Protein AF-A0A259S0R3-F1 (afdb_monomer_lite)

Secondary structure (DSSP, 8-state):
-----------HHHHHHHHHHHHHHHHHHHHHHHHHHHHHHHTTSTTHHHHHHHHHHHHHHHHHHHHHHHHT-TT--HHHHHHHHHHHHHHHHHHHHHHHS----TTHHHHHHHHHHHHHHHHHHHHHHHHHHHHHHTTS--HHHHHHHHHHHHHHHHHHHHHHHHHHSTTTS---HHHHHHHHHHHHHHHHHHHHHHHHHHHH---PPP---------------PPP----PPPPB-TTSSSBPPB-TTS-B-HHHHHHSS--

Structure (mmCIF, N/CA/C/O backbone):
data_AF-A0A259S0R3-F1
#
_entry.id   AF-A0A259S0R3-F1
#
loop_
_atom_site.group_PDB
_atom_site.id
_atom_site.type_symbol
_atom_site.label_atom_id
_atom_site.label_alt_id
_atom_site.label_comp_id
_atom_site.label_asym_id
_atom_site.label_entity_id
_atom_site.label_seq_id
_atom_site.pdbx_PDB_ins_code
_atom_site.Cartn_x
_atom_site.Cartn_y
_atom_site.Cartn_z
_atom_site.occupancy
_atom_site.B_iso_or_equiv
_atom_site.auth_seq_id
_atom_site.auth_comp_id
_atom_site.auth_asym_id
_atom_site.auth_atom_id
_atom_site.pdbx_PDB_model_num
ATOM 1 N N . MET A 1 1 ? 13.210 -32.160 49.508 1.00 44.97 1 MET A N 1
ATOM 2 C CA . MET A 1 1 ? 13.427 -32.827 48.205 1.00 44.97 1 MET A CA 1
ATOM 3 C C . MET A 1 1 ? 13.354 -31.750 47.134 1.00 44.97 1 MET A C 1
ATOM 5 O O . MET A 1 1 ? 12.412 -30.971 47.158 1.00 44.97 1 MET A O 1
ATOM 9 N N . ALA A 1 2 ? 14.401 -31.603 46.323 1.00 44.22 2 ALA A N 1
ATOM 10 C CA . ALA A 1 2 ? 14.553 -30.501 45.374 1.00 44.22 2 ALA A CA 1
ATOM 11 C C . ALA A 1 2 ? 13.670 -30.707 44.131 1.00 44.22 2 ALA A C 1
ATOM 13 O O . ALA A 1 2 ? 13.725 -31.767 43.513 1.00 44.22 2 ALA A O 1
ATOM 14 N N . ASN A 1 3 ? 12.886 -29.692 43.761 1.00 47.50 3 ASN A N 1
ATOM 15 C CA . ASN A 1 3 ? 12.155 -29.654 42.496 1.00 47.50 3 ASN A CA 1
ATOM 16 C C . ASN A 1 3 ? 13.125 -29.282 41.370 1.00 47.50 3 ASN A C 1
ATOM 18 O O . ASN A 1 3 ? 13.525 -28.126 41.244 1.00 47.50 3 ASN A O 1
ATOM 22 N N . THR A 1 4 ? 13.511 -30.260 40.558 1.00 55.50 4 THR A N 1
ATOM 23 C CA . THR A 1 4 ? 14.245 -30.048 39.310 1.00 55.50 4 THR A CA 1
ATOM 24 C C . THR A 1 4 ? 13.257 -29.719 38.190 1.00 55.50 4 THR A C 1
ATOM 26 O O . THR A 1 4 ? 12.488 -30.561 37.733 1.00 55.50 4 THR A O 1
ATOM 29 N N . THR A 1 5 ? 13.257 -28.470 37.732 1.00 55.59 5 THR A N 1
ATOM 30 C CA . THR A 1 5 ? 12.576 -28.059 36.502 1.00 55.59 5 THR A CA 1
ATOM 31 C C . THR A 1 5 ? 13.352 -28.581 35.292 1.00 55.59 5 THR A C 1
ATOM 33 O O . THR A 1 5 ? 14.491 -28.195 35.037 1.00 55.59 5 THR A O 1
ATOM 36 N N . THR A 1 6 ? 12.732 -29.483 34.534 1.00 53.00 6 THR A N 1
ATOM 37 C CA . THR A 1 6 ? 13.247 -29.969 33.246 1.00 53.00 6 THR A CA 1
ATOM 38 C C . THR A 1 6 ? 13.234 -28.822 32.223 1.00 53.00 6 THR A C 1
ATOM 40 O O . THR A 1 6 ? 12.194 -28.174 32.079 1.00 53.00 6 THR A O 1
ATOM 43 N N . PRO A 1 7 ? 14.327 -28.547 31.485 1.00 54.41 7 PRO A N 1
ATOM 44 C CA . PRO A 1 7 ? 14.310 -27.536 30.434 1.00 54.41 7 PRO A CA 1
ATOM 45 C C . PRO A 1 7 ? 13.433 -28.003 29.263 1.00 54.41 7 PRO A C 1
ATOM 47 O O . PRO A 1 7 ? 13.511 -29.154 28.826 1.00 54.41 7 PRO A O 1
ATOM 50 N N . ALA A 1 8 ? 12.590 -27.104 28.750 1.00 54.19 8 ALA A N 1
ATOM 51 C CA . ALA A 1 8 ? 11.755 -27.349 27.581 1.00 54.19 8 ALA A CA 1
ATOM 52 C C . ALA A 1 8 ? 12.634 -27.725 26.373 1.00 54.19 8 ALA A C 1
ATOM 54 O O . ALA A 1 8 ? 13.443 -26.926 25.903 1.00 54.19 8 ALA A O 1
ATOM 55 N N . LYS A 1 9 ? 12.483 -28.956 25.870 1.00 50.69 9 LYS A N 1
ATOM 56 C CA . LYS A 1 9 ? 13.115 -29.418 24.628 1.00 50.69 9 LYS A CA 1
ATOM 57 C C . LYS A 1 9 ? 12.560 -28.599 23.459 1.00 50.69 9 LYS A C 1
ATOM 59 O O . LYS A 1 9 ? 11.436 -28.830 23.018 1.00 50.69 9 LYS A O 1
ATOM 64 N N . SER A 1 10 ? 13.359 -27.674 22.938 1.00 56.19 10 SER A N 1
ATOM 65 C CA . SER A 1 10 ? 13.156 -27.055 21.627 1.00 56.19 10 SER A CA 1
ATOM 66 C C . SER A 1 10 ? 13.019 -28.166 20.579 1.00 56.19 10 SER A C 1
ATOM 68 O O . SER A 1 10 ? 13.950 -28.945 20.372 1.00 56.19 10 SER A O 1
ATOM 70 N N . GLY A 1 11 ? 11.834 -28.309 19.983 1.00 54.22 11 GLY A N 1
ATOM 71 C CA . GLY A 1 11 ? 11.512 -29.438 19.110 1.00 54.22 11 GLY A CA 1
ATOM 72 C C . GLY A 1 11 ? 12.367 -29.500 17.827 1.00 54.22 11 GLY A C 1
ATOM 73 O O . GLY A 1 11 ? 12.828 -28.468 17.336 1.00 54.22 11 GLY A O 1
ATOM 74 N N . PRO A 1 12 ? 12.536 -30.696 17.228 1.00 59.94 12 PRO A N 1
ATOM 75 C CA . PRO A 1 12 ? 13.318 -30.921 15.998 1.00 59.94 12 PRO A CA 1
ATOM 76 C C . PRO A 1 12 ? 12.844 -30.092 14.785 1.00 59.94 12 PRO A C 1
ATOM 78 O O . PRO A 1 12 ? 13.604 -29.858 13.844 1.00 59.94 12 PRO A O 1
ATOM 81 N N . ASN A 1 13 ? 11.611 -29.587 14.831 1.00 58.56 13 ASN A N 1
ATOM 82 C CA . ASN A 1 13 ? 10.962 -28.830 13.761 1.00 58.56 13 ASN A CA 1
ATOM 83 C C . ASN A 1 13 ? 11.642 -27.474 13.494 1.00 58.56 13 ASN A C 1
ATOM 85 O O . ASN A 1 13 ? 11.713 -27.041 12.346 1.00 58.56 13 ASN A O 1
ATOM 89 N N . THR A 1 14 ? 12.216 -26.832 14.518 1.00 60.19 14 THR A N 1
ATOM 90 C CA . THR A 1 14 ? 12.951 -25.565 14.354 1.00 60.19 14 THR A CA 1
ATOM 91 C C . THR A 1 14 ? 14.231 -25.767 13.537 1.00 60.19 14 THR A C 1
ATOM 93 O O . THR A 1 14 ? 14.581 -24.930 12.711 1.00 60.19 14 THR A O 1
ATOM 96 N N . SER A 1 15 ? 14.902 -26.916 13.694 1.00 71.12 15 SER A N 1
ATOM 97 C CA . SER A 1 15 ? 16.100 -27.261 12.915 1.00 71.12 15 SER A CA 1
ATOM 98 C C . SER A 1 15 ? 15.777 -27.511 11.438 1.00 71.12 15 SER A C 1
ATOM 100 O O . SER A 1 15 ? 16.526 -27.079 10.563 1.00 71.12 15 SER A O 1
ATOM 102 N N . LEU A 1 16 ? 14.645 -28.160 11.152 1.00 72.94 16 LEU A N 1
ATOM 103 C CA . LEU A 1 16 ? 14.185 -28.435 9.787 1.00 72.94 16 LEU A CA 1
ATOM 104 C C . LEU A 1 16 ? 13.742 -27.163 9.053 1.00 72.94 16 LEU A C 1
ATOM 106 O O . LEU A 1 16 ? 14.087 -26.995 7.887 1.00 72.94 16 LEU A O 1
ATOM 110 N N . LEU A 1 17 ? 13.062 -26.240 9.739 1.00 75.44 17 LEU A N 1
ATOM 111 C CA . LEU A 1 17 ? 12.679 -24.937 9.180 1.00 75.44 17 LEU A CA 1
ATOM 112 C C . LEU A 1 17 ? 13.899 -24.067 8.862 1.00 75.44 17 LEU A C 1
ATOM 114 O O . LEU A 1 17 ? 13.970 -23.486 7.783 1.00 75.44 17 LEU A O 1
ATOM 118 N N . ILE A 1 18 ? 14.890 -24.024 9.760 1.00 79.50 18 ILE A N 1
ATOM 119 C CA . ILE A 1 18 ? 16.141 -23.284 9.529 1.00 79.50 18 ILE A CA 1
ATOM 120 C C . ILE A 1 18 ? 16.917 -23.894 8.356 1.00 79.50 18 ILE A C 1
ATOM 122 O O . ILE A 1 18 ? 17.387 -23.168 7.484 1.00 79.50 18 ILE A O 1
ATOM 126 N N . ARG A 1 19 ? 17.009 -25.227 8.277 1.00 83.44 19 ARG A N 1
ATOM 127 C CA . ARG A 1 19 ? 17.654 -25.916 7.147 1.00 83.44 19 ARG A CA 1
ATOM 128 C C . ARG A 1 19 ? 16.916 -25.671 5.831 1.00 83.44 19 ARG A C 1
ATOM 130 O O . ARG A 1 19 ? 17.567 -25.416 4.824 1.00 83.44 19 ARG A O 1
ATOM 137 N N . GLY A 1 20 ? 15.585 -25.697 5.843 1.00 84.44 20 GLY A N 1
ATOM 138 C CA . GLY A 1 20 ? 14.762 -25.376 4.677 1.00 84.44 20 GLY A CA 1
ATOM 139 C C . GLY A 1 20 ? 14.963 -23.936 4.204 1.00 84.44 20 GLY A C 1
ATOM 140 O O . GLY A 1 20 ? 15.191 -23.708 3.020 1.00 84.44 20 GLY A O 1
ATOM 141 N N . ALA A 1 21 ? 14.977 -22.974 5.129 1.00 76.88 21 ALA A N 1
ATOM 142 C CA . ALA A 1 21 ? 15.234 -21.570 4.818 1.00 76.88 21 ALA A CA 1
ATOM 143 C C . ALA A 1 21 ? 16.633 -21.350 4.216 1.00 76.88 21 ALA A C 1
ATOM 145 O O . ALA A 1 21 ? 16.772 -20.600 3.253 1.00 76.88 21 ALA A O 1
ATOM 146 N N . ILE A 1 22 ? 17.656 -22.045 4.730 1.00 86.38 22 ILE A N 1
ATOM 147 C CA . ILE A 1 22 ? 19.022 -21.993 4.185 1.00 86.38 22 ILE A CA 1
ATOM 148 C C . ILE A 1 22 ? 19.059 -22.534 2.749 1.00 86.38 22 ILE A C 1
ATOM 150 O O . ILE A 1 22 ? 19.639 -21.895 1.875 1.00 86.38 22 ILE A O 1
ATOM 154 N N . TRP A 1 23 ? 18.407 -23.665 2.472 1.00 89.94 23 TRP A N 1
ATOM 155 C CA . TRP A 1 23 ? 18.349 -24.226 1.117 1.00 89.94 23 TRP A CA 1
ATOM 156 C C . TRP A 1 23 ? 17.623 -23.316 0.123 1.00 89.94 23 TRP A C 1
ATOM 158 O O . TRP A 1 23 ? 18.086 -23.151 -1.005 1.00 89.94 23 TRP A O 1
ATOM 168 N N . ILE A 1 24 ? 16.530 -22.679 0.549 1.00 80.81 24 ILE A N 1
ATOM 169 C CA . ILE A 1 24 ? 15.805 -21.699 -0.269 1.00 80.81 24 ILE A CA 1
ATOM 170 C C . ILE A 1 24 ? 16.683 -20.472 -0.546 1.00 80.81 24 ILE A C 1
ATOM 172 O O . ILE A 1 24 ? 16.735 -20.007 -1.683 1.00 80.81 24 ILE A O 1
ATOM 176 N N . ALA A 1 25 ? 17.419 -19.978 0.455 1.00 79.44 25 ALA A N 1
ATOM 177 C CA . ALA A 1 25 ? 18.330 -18.847 0.289 1.00 79.44 25 ALA A CA 1
ATOM 178 C C . ALA A 1 25 ? 19.459 -19.155 -0.708 1.00 79.44 25 ALA A C 1
ATOM 180 O O . ALA A 1 25 ? 19.737 -18.346 -1.592 1.00 79.44 25 ALA A O 1
ATOM 181 N N . ILE A 1 26 ? 20.066 -20.343 -0.612 1.00 88.94 26 ILE A N 1
ATOM 182 C CA . ILE A 1 26 ? 21.099 -20.800 -1.554 1.00 88.94 26 ILE A CA 1
ATOM 183 C C . ILE A 1 26 ? 20.519 -20.899 -2.971 1.00 88.94 26 ILE A C 1
ATOM 185 O O . ILE A 1 26 ? 21.119 -20.388 -3.916 1.00 88.94 26 ILE A O 1
ATOM 189 N N . GLY A 1 27 ? 19.331 -21.495 -3.121 1.00 87.38 27 GLY A N 1
ATOM 190 C CA . GLY A 1 27 ? 18.648 -21.599 -4.411 1.00 87.38 27 GLY A CA 1
ATOM 191 C C . GLY A 1 27 ? 18.347 -20.235 -5.040 1.00 87.38 27 GLY A C 1
ATOM 192 O O . GLY A 1 27 ? 18.612 -20.032 -6.223 1.00 87.38 27 GLY A O 1
ATOM 193 N N . ALA A 1 28 ? 17.867 -19.275 -4.245 1.00 76.75 28 ALA A N 1
ATOM 194 C CA . ALA A 1 28 ? 17.597 -17.912 -4.702 1.00 76.75 28 ALA A CA 1
ATOM 195 C C . ALA A 1 28 ? 18.875 -17.174 -5.134 1.00 76.75 28 ALA A C 1
ATOM 197 O O . ALA A 1 28 ? 18.866 -16.469 -6.142 1.00 76.75 28 ALA A O 1
ATOM 198 N N . LEU A 1 29 ? 19.982 -17.364 -4.409 1.00 86.44 29 LEU A N 1
ATOM 199 C CA . LEU A 1 29 ? 21.265 -16.729 -4.716 1.00 86.44 29 LEU A CA 1
ATOM 200 C C . LEU A 1 29 ? 21.875 -17.280 -6.014 1.00 86.44 29 LEU A C 1
ATOM 202 O O . LEU A 1 29 ? 22.348 -16.507 -6.847 1.00 86.44 29 LEU A O 1
ATOM 206 N N . ILE A 1 30 ? 21.788 -18.597 -6.231 1.00 86.69 30 ILE A N 1
ATOM 207 C CA . ILE A 1 30 ? 22.196 -19.237 -7.491 1.00 86.69 30 ILE A CA 1
ATOM 208 C C . ILE A 1 30 ? 21.321 -18.748 -8.649 1.00 86.69 30 ILE A C 1
ATOM 210 O O . ILE A 1 30 ? 21.848 -18.379 -9.696 1.00 86.69 30 ILE A O 1
ATOM 214 N N . ALA A 1 31 ? 19.999 -18.692 -8.463 1.00 75.31 31 ALA A N 1
ATOM 215 C CA . ALA A 1 31 ? 19.092 -18.186 -9.486 1.00 75.31 31 ALA A CA 1
ATOM 216 C C . ALA A 1 31 ? 19.433 -16.735 -9.860 1.00 75.31 31 ALA A C 1
ATOM 218 O O . ALA A 1 31 ? 19.594 -16.440 -11.039 1.00 75.31 31 ALA A O 1
ATOM 219 N N . ALA A 1 32 ? 19.639 -15.852 -8.877 1.00 75.38 32 ALA A N 1
ATOM 220 C CA . ALA A 1 32 ? 20.030 -14.462 -9.109 1.00 75.38 32 ALA A CA 1
ATOM 221 C C . ALA A 1 32 ? 21.351 -14.339 -9.891 1.00 75.38 32 ALA A C 1
ATOM 223 O O . ALA A 1 32 ? 21.447 -13.531 -10.816 1.00 75.38 32 ALA A O 1
ATOM 224 N N . ALA A 1 33 ? 22.348 -15.169 -9.570 1.00 81.38 33 ALA A N 1
ATOM 225 C CA . ALA A 1 33 ? 23.608 -15.212 -10.308 1.00 81.38 33 ALA A CA 1
ATOM 226 C C . ALA A 1 33 ? 23.403 -15.650 -11.767 1.00 81.38 33 ALA A C 1
ATOM 228 O O . ALA A 1 33 ? 23.938 -15.019 -12.677 1.00 81.38 33 ALA A O 1
ATOM 229 N N . LEU A 1 34 ? 22.583 -16.680 -12.004 1.00 77.94 34 LEU A N 1
ATOM 230 C CA . LEU A 1 34 ? 22.259 -17.145 -13.355 1.00 77.94 34 LEU A CA 1
ATOM 231 C C . LEU A 1 34 ? 21.518 -16.078 -14.163 1.00 77.94 34 LEU A C 1
ATOM 233 O O . LEU A 1 34 ? 21.866 -15.852 -15.318 1.00 77.94 34 LEU A O 1
ATOM 237 N N . VAL A 1 35 ? 20.561 -15.372 -13.555 1.00 70.12 35 VAL A N 1
ATOM 238 C CA . VAL A 1 35 ? 19.891 -14.225 -14.189 1.00 70.12 35 VAL A CA 1
ATOM 239 C C . VAL A 1 35 ? 20.901 -13.163 -14.612 1.00 70.12 35 VAL A C 1
ATOM 241 O O . VAL A 1 35 ? 20.835 -12.662 -15.732 1.00 70.12 35 VAL A O 1
ATOM 244 N N . CYS A 1 36 ? 21.854 -12.847 -13.736 1.00 71.88 36 CYS A N 1
ATOM 245 C CA . CYS A 1 36 ? 22.889 -11.856 -14.005 1.00 71.88 36 CYS A CA 1
ATOM 246 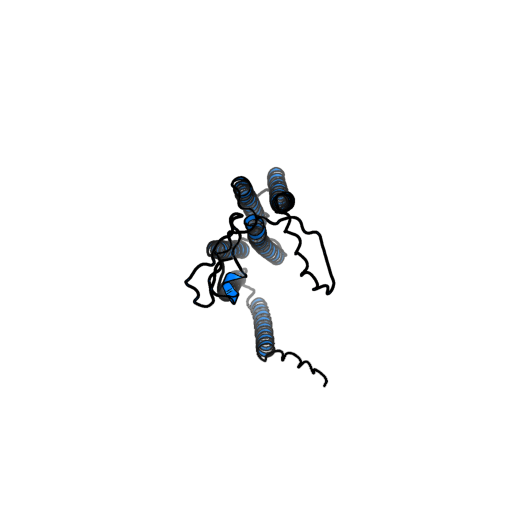C C . CYS A 1 36 ? 23.779 -12.276 -15.190 1.00 71.88 36 CYS A C 1
ATOM 248 O O . CYS A 1 36 ? 24.013 -11.490 -16.104 1.00 71.88 36 CYS A O 1
ATOM 250 N N . VAL A 1 37 ? 24.204 -13.544 -15.232 1.00 78.00 37 VAL A N 1
ATOM 251 C CA . VAL A 1 37 ? 25.000 -14.102 -16.340 1.00 78.00 37 VAL A CA 1
ATOM 252 C C . VAL A 1 37 ? 24.220 -14.090 -17.658 1.00 78.00 37 VAL A C 1
ATOM 254 O O . VAL A 1 37 ? 24.748 -13.664 -18.682 1.00 78.00 37 VAL A O 1
ATOM 257 N N . VAL A 1 38 ? 22.952 -14.511 -17.643 1.00 73.19 38 VAL A N 1
ATOM 258 C CA . VAL A 1 38 ? 22.067 -14.505 -18.821 1.00 73.19 38 VAL A CA 1
ATOM 259 C C . VAL A 1 38 ? 21.881 -13.085 -19.361 1.00 73.19 38 VAL A C 1
ATOM 261 O O . VAL A 1 38 ? 21.908 -12.882 -20.574 1.00 73.19 38 VAL A O 1
ATOM 264 N N . TRP A 1 39 ? 21.758 -12.092 -18.477 1.00 68.12 39 TRP A N 1
ATOM 265 C CA . TRP A 1 39 ? 21.666 -10.683 -18.862 1.00 68.12 39 TRP A CA 1
ATOM 266 C C . TRP A 1 39 ? 22.929 -10.223 -19.596 1.00 68.12 39 TRP A C 1
ATOM 268 O O . TRP A 1 39 ? 22.837 -9.643 -20.677 1.00 68.12 39 TRP A O 1
ATOM 278 N N . VAL A 1 40 ? 24.105 -10.527 -19.047 1.00 67.50 40 VAL A N 1
ATOM 279 C CA . VAL A 1 40 ? 25.392 -10.136 -19.640 1.00 67.50 40 VAL A CA 1
ATOM 280 C C . VAL A 1 40 ? 25.594 -10.750 -21.030 1.00 67.50 40 VAL A C 1
ATOM 282 O O . VAL A 1 40 ? 26.157 -10.099 -21.903 1.00 67.50 40 VAL A O 1
ATOM 285 N N . LEU A 1 41 ? 25.122 -11.979 -21.258 1.00 68.75 41 LEU A N 1
ATOM 286 C CA . LEU A 1 41 ? 25.395 -12.717 -22.496 1.00 68.75 41 LEU A CA 1
ATOM 287 C C . LEU A 1 41 ? 24.416 -12.437 -23.653 1.00 68.75 41 LEU A C 1
ATOM 289 O O . LEU A 1 41 ? 24.768 -12.702 -24.797 1.00 68.75 41 LEU A O 1
ATOM 293 N N . ILE A 1 42 ? 23.203 -11.930 -23.392 1.00 66.25 42 ILE A N 1
ATOM 294 C CA . ILE A 1 42 ? 22.123 -11.805 -24.406 1.00 66.25 42 ILE A CA 1
ATOM 295 C C . ILE A 1 42 ? 21.844 -10.336 -24.808 1.00 66.25 42 ILE A C 1
ATOM 297 O O . ILE A 1 42 ? 21.009 -10.061 -25.672 1.00 66.25 42 ILE A O 1
ATOM 301 N N . GLY A 1 43 ? 22.528 -9.367 -24.194 1.00 57.28 43 GLY A N 1
ATOM 302 C CA . GLY A 1 43 ? 22.258 -7.931 -24.328 1.00 57.28 43 GLY A CA 1
ATOM 303 C C . GLY A 1 43 ? 22.616 -7.301 -25.682 1.00 57.28 43 GLY A C 1
ATOM 304 O O . GLY A 1 43 ? 23.525 -6.486 -25.732 1.00 57.28 43 GLY A O 1
ATOM 305 N N . ASP A 1 44 ? 21.886 -7.631 -26.750 1.00 59.38 44 ASP A N 1
ATOM 306 C CA . ASP A 1 44 ? 22.007 -6.968 -28.068 1.00 59.38 44 ASP A CA 1
ATOM 307 C C . ASP A 1 44 ? 20.639 -6.640 -28.723 1.00 59.38 44 ASP A C 1
ATOM 309 O O . ASP A 1 44 ? 20.509 -5.757 -29.564 1.00 59.38 44 ASP A O 1
ATOM 313 N N . GLN A 1 45 ? 19.539 -7.259 -28.277 1.00 51.78 45 GLN A N 1
ATOM 314 C CA . GLN A 1 45 ? 18.199 -7.052 -28.859 1.00 51.78 45 GLN A CA 1
ATOM 315 C C . GLN A 1 45 ? 17.357 -6.040 -28.056 1.00 51.78 45 GLN A C 1
ATOM 317 O O . GLN A 1 45 ? 16.463 -6.444 -27.310 1.00 51.78 45 GLN A O 1
ATOM 322 N N . GLN A 1 46 ? 17.653 -4.736 -28.169 1.00 63.19 46 GLN A N 1
ATOM 323 C CA . GLN A 1 46 ? 16.815 -3.586 -27.732 1.00 63.19 46 GLN A CA 1
ATOM 324 C C . GLN A 1 46 ? 16.064 -3.733 -26.378 1.00 63.19 46 GLN A C 1
ATOM 326 O O . GLN A 1 46 ? 14.967 -3.208 -26.191 1.00 63.19 46 GLN A O 1
ATOM 331 N N . GLY A 1 47 ? 16.611 -4.485 -25.416 1.00 71.88 47 GLY A N 1
ATOM 332 C CA . GLY A 1 47 ? 15.978 -4.754 -24.119 1.00 71.88 47 GLY A CA 1
ATOM 333 C C . GLY A 1 47 ? 14.707 -5.624 -24.139 1.00 71.88 47 GLY A C 1
ATOM 334 O O . GLY A 1 47 ? 14.112 -5.824 -23.080 1.00 71.88 47 GLY A O 1
ATOM 335 N N . LEU A 1 48 ? 14.284 -6.180 -25.283 1.00 79.19 48 LEU A N 1
ATOM 336 C CA . LEU A 1 48 ? 13.022 -6.932 -25.400 1.00 79.19 48 LEU A CA 1
ATOM 337 C C . LEU A 1 48 ? 13.067 -8.253 -24.617 1.00 79.19 48 LEU A C 1
ATOM 339 O O . LEU A 1 48 ? 12.138 -8.566 -23.869 1.00 79.19 48 LEU A O 1
ATOM 343 N N . ILE A 1 49 ? 14.190 -8.977 -24.700 1.00 78.56 49 ILE A N 1
ATOM 344 C CA . ILE A 1 49 ? 14.436 -10.174 -23.880 1.00 78.56 49 ILE A CA 1
ATOM 345 C C . ILE A 1 49 ? 14.451 -9.819 -22.387 1.00 78.56 49 ILE A C 1
ATOM 347 O O . ILE A 1 49 ? 13.841 -10.524 -21.584 1.00 78.56 49 ILE A O 1
ATOM 351 N N . GLY A 1 50 ? 15.086 -8.703 -22.012 1.00 78.44 50 GLY A N 1
ATOM 352 C CA . GLY A 1 50 ? 15.142 -8.243 -20.622 1.00 78.44 50 GLY A CA 1
ATOM 353 C C . GLY A 1 50 ? 13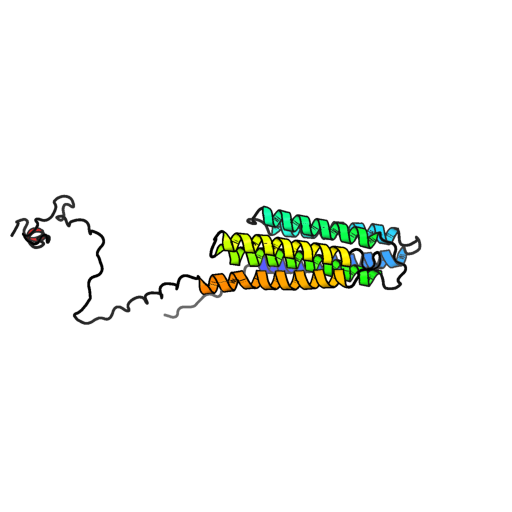.754 -7.970 -20.038 1.00 78.44 50 GLY A C 1
ATOM 354 O O . GLY A 1 50 ? 13.451 -8.422 -18.936 1.00 78.44 50 GLY A O 1
ATOM 355 N N . ARG A 1 51 ? 12.872 -7.306 -20.799 1.00 85.00 51 ARG A N 1
ATOM 356 C CA . ARG A 1 51 ? 11.478 -7.038 -20.398 1.00 85.00 51 ARG A CA 1
ATOM 357 C C . ARG A 1 51 ? 10.646 -8.314 -20.269 1.00 85.00 51 ARG A C 1
ATOM 359 O O . ARG A 1 51 ? 9.910 -8.472 -19.291 1.00 85.00 51 ARG A O 1
ATOM 366 N N . ALA A 1 52 ? 10.778 -9.240 -21.220 1.00 85.56 52 ALA A N 1
ATOM 367 C CA . ALA A 1 52 ? 10.088 -10.528 -21.166 1.00 85.56 52 ALA A CA 1
ATOM 368 C C . ALA A 1 52 ? 10.512 -11.332 -19.926 1.00 85.56 52 ALA A C 1
ATOM 370 O O . ALA A 1 52 ? 9.666 -11.818 -19.175 1.00 85.56 52 ALA A O 1
ATOM 371 N N . PHE A 1 53 ? 11.817 -11.392 -19.655 1.00 83.81 53 PHE A N 1
ATOM 372 C CA . PHE A 1 53 ? 12.358 -12.060 -18.476 1.00 83.81 53 PHE A CA 1
ATOM 373 C C . PHE A 1 53 ? 11.895 -11.408 -17.161 1.00 83.81 53 PHE A C 1
ATOM 375 O O . PHE A 1 53 ? 11.412 -12.103 -16.268 1.00 83.81 53 PHE A O 1
ATOM 382 N N . LEU A 1 54 ? 11.963 -10.076 -17.049 1.00 85.44 54 LEU A N 1
ATOM 383 C CA . LEU A 1 54 ? 11.462 -9.334 -15.883 1.00 85.44 54 LEU A CA 1
ATOM 384 C C . LEU A 1 54 ? 9.975 -9.594 -15.625 1.00 85.44 54 LEU A C 1
ATOM 386 O O . LEU A 1 54 ? 9.559 -9.679 -14.472 1.00 85.44 54 LEU A O 1
ATOM 390 N N . THR A 1 55 ? 9.183 -9.767 -16.685 1.00 89.44 55 THR A N 1
ATOM 391 C CA . THR A 1 55 ? 7.764 -10.125 -16.565 1.00 89.44 55 THR A CA 1
ATOM 392 C C . THR A 1 55 ? 7.604 -11.518 -15.952 1.00 89.44 55 THR A C 1
ATOM 394 O O . THR A 1 55 ? 6.802 -11.691 -15.040 1.00 89.44 55 THR A O 1
ATOM 397 N N . ILE A 1 56 ? 8.405 -12.502 -16.378 1.00 89.25 56 ILE A N 1
ATOM 398 C CA . ILE A 1 56 ? 8.405 -13.848 -15.777 1.00 89.25 56 ILE A CA 1
ATOM 399 C C . ILE A 1 56 ? 8.789 -13.776 -14.294 1.00 89.25 56 ILE A C 1
ATOM 401 O O . ILE A 1 56 ? 8.105 -14.370 -13.463 1.00 89.25 56 ILE A O 1
ATOM 405 N N . VAL A 1 57 ? 9.836 -13.022 -13.943 1.00 87.38 57 VAL A N 1
ATOM 406 C CA . VAL A 1 57 ? 10.259 -12.833 -12.543 1.00 87.38 57 VAL A CA 1
ATOM 407 C C . VAL A 1 57 ? 9.165 -12.165 -11.710 1.00 87.38 57 VAL A C 1
ATOM 409 O O . VAL A 1 57 ? 8.896 -12.610 -10.596 1.00 87.38 57 VAL A O 1
ATOM 412 N N . LEU A 1 58 ? 8.500 -11.139 -12.246 1.00 90.69 58 LEU A N 1
ATOM 413 C CA . LEU A 1 58 ? 7.382 -10.463 -11.588 1.00 90.69 58 LEU A CA 1
ATOM 414 C C . LEU A 1 58 ? 6.227 -11.434 -11.304 1.00 90.69 58 LEU A C 1
ATOM 416 O O . LEU A 1 58 ? 5.728 -11.486 -10.180 1.00 90.69 58 LEU A O 1
ATOM 420 N N . LEU A 1 59 ? 5.831 -12.229 -12.303 1.00 91.50 59 LEU A N 1
ATOM 421 C CA . LEU A 1 59 ? 4.771 -13.230 -12.166 1.00 91.50 59 LEU A CA 1
ATOM 422 C C . LEU A 1 59 ? 5.154 -14.332 -11.170 1.00 91.50 59 LEU A C 1
ATOM 424 O O . LEU A 1 59 ? 4.333 -14.714 -10.338 1.00 91.50 59 LEU A O 1
ATOM 428 N N . ALA A 1 60 ? 6.400 -14.808 -11.211 1.00 90.38 60 ALA A N 1
ATOM 429 C CA . ALA A 1 60 ? 6.911 -15.800 -10.270 1.00 90.38 60 ALA A CA 1
ATOM 430 C C . ALA A 1 60 ? 6.932 -15.261 -8.831 1.00 90.38 60 ALA A C 1
ATOM 432 O O . ALA A 1 60 ? 6.504 -15.955 -7.909 1.00 90.38 60 ALA A O 1
ATOM 433 N N . GLY A 1 61 ? 7.368 -14.011 -8.638 1.00 88.56 61 GLY A N 1
ATOM 434 C CA . GLY A 1 61 ? 7.342 -13.333 -7.342 1.00 88.56 61 GLY A CA 1
ATOM 435 C C . GLY A 1 61 ? 5.922 -13.192 -6.794 1.00 88.56 61 GLY A C 1
ATOM 436 O O . GLY A 1 61 ? 5.669 -13.555 -5.647 1.00 88.56 61 GLY A O 1
ATOM 437 N N . PHE A 1 62 ? 4.975 -12.748 -7.626 1.00 90.31 62 PHE A N 1
ATOM 438 C CA . PHE A 1 62 ? 3.558 -12.685 -7.260 1.00 90.31 62 PHE A CA 1
ATOM 439 C C . PHE A 1 62 ? 3.001 -14.063 -6.878 1.00 90.31 62 PHE A C 1
ATOM 441 O O . PHE A 1 62 ? 2.370 -14.197 -5.832 1.00 90.31 62 PHE A O 1
ATOM 448 N N . ALA A 1 63 ? 3.263 -15.100 -7.681 1.00 88.69 63 ALA A N 1
ATOM 449 C CA . ALA A 1 63 ? 2.788 -16.454 -7.406 1.00 88.69 63 ALA A CA 1
ATOM 450 C C . ALA A 1 63 ? 3.359 -17.006 -6.089 1.00 88.69 63 ALA A C 1
ATOM 452 O O . ALA A 1 63 ? 2.617 -17.570 -5.287 1.00 88.69 63 ALA A O 1
ATOM 453 N N . ALA A 1 64 ? 4.652 -16.794 -5.827 1.00 87.12 64 ALA A N 1
ATOM 454 C CA . ALA A 1 64 ? 5.291 -17.202 -4.578 1.00 87.12 64 ALA A CA 1
ATOM 455 C C . ALA A 1 64 ? 4.641 -16.530 -3.358 1.00 87.12 64 ALA A C 1
ATOM 457 O O . ALA A 1 64 ? 4.361 -17.190 -2.356 1.00 87.12 64 ALA A O 1
ATOM 458 N N . ILE A 1 65 ? 4.352 -15.231 -3.455 1.00 88.25 65 ILE A N 1
ATOM 459 C CA . ILE A 1 65 ? 3.688 -14.471 -2.393 1.00 88.25 65 ILE A CA 1
ATOM 460 C C . ILE A 1 65 ? 2.236 -14.924 -2.203 1.00 88.25 65 ILE A C 1
ATOM 462 O O . ILE A 1 65 ? 1.800 -15.090 -1.066 1.00 88.25 65 ILE A O 1
ATOM 466 N N . ALA A 1 66 ? 1.499 -15.175 -3.287 1.00 86.38 66 ALA A N 1
ATOM 467 C CA . ALA A 1 66 ? 0.128 -15.674 -3.223 1.00 86.38 66 ALA A CA 1
ATOM 468 C C . ALA A 1 66 ? 0.055 -17.045 -2.526 1.00 86.38 66 ALA A C 1
ATOM 470 O O . ALA A 1 66 ? -0.803 -17.258 -1.671 1.00 86.38 66 ALA A O 1
ATOM 471 N N . ILE A 1 67 ? 0.995 -17.949 -2.828 1.00 84.31 67 ILE A N 1
ATOM 472 C CA . ILE A 1 67 ? 1.118 -19.245 -2.143 1.00 84.31 67 ILE A CA 1
ATOM 473 C C . ILE A 1 67 ? 1.452 -19.044 -0.658 1.00 84.31 67 ILE A C 1
ATOM 475 O O . ILE A 1 67 ? 0.847 -19.685 0.204 1.00 84.31 67 ILE A O 1
ATOM 479 N N . LEU A 1 68 ? 2.384 -18.138 -0.341 1.00 85.94 68 LEU A N 1
ATOM 480 C CA . LEU 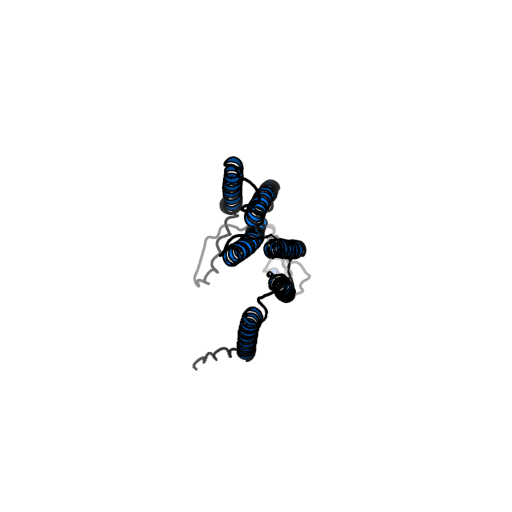A 1 68 ? 2.755 -17.829 1.040 1.00 85.94 68 LEU A CA 1
ATOM 481 C C . LEU A 1 68 ? 1.555 -17.290 1.832 1.00 85.94 68 LEU A C 1
ATOM 483 O O . LEU A 1 68 ? 1.287 -17.770 2.933 1.00 85.94 68 LEU A O 1
ATOM 487 N N . GLU A 1 69 ? 0.788 -16.354 1.273 1.00 83.75 69 GLU A N 1
ATOM 488 C CA . GLU A 1 69 ? -0.433 -15.852 1.910 1.00 83.75 69 GLU A CA 1
ATOM 489 C C . GLU A 1 69 ? -1.494 -16.941 2.078 1.00 83.75 69 GLU A C 1
ATOM 491 O O . GLU A 1 69 ? -2.083 -17.025 3.156 1.00 83.75 69 GLU A O 1
ATOM 496 N N . ALA A 1 70 ? -1.692 -17.806 1.078 1.00 80.31 70 ALA A N 1
ATOM 497 C CA . ALA A 1 70 ? -2.613 -18.936 1.180 1.00 80.31 70 ALA A CA 1
ATOM 498 C C . ALA A 1 70 ? -2.218 -19.894 2.319 1.00 80.31 70 ALA A C 1
ATOM 500 O O . ALA A 1 70 ? -3.075 -20.341 3.079 1.00 80.31 70 ALA A O 1
ATOM 501 N N . SER A 1 71 ? -0.917 -20.152 2.506 1.00 81.38 71 SER A N 1
ATOM 502 C CA . SER A 1 71 ? -0.428 -21.001 3.604 1.00 81.38 71 SER A CA 1
ATOM 503 C C . SER A 1 71 ? -0.581 -20.375 4.997 1.00 81.38 71 SER A C 1
ATOM 505 O O . SER A 1 71 ? -0.708 -21.088 5.990 1.00 81.38 71 SER A O 1
ATOM 507 N N . LEU A 1 72 ? -0.591 -19.041 5.083 1.00 74.00 72 LEU A N 1
ATOM 508 C CA . LEU A 1 72 ? -0.707 -18.283 6.334 1.00 74.00 72 LEU A CA 1
ATOM 509 C C . LEU A 1 72 ? -2.167 -18.042 6.754 1.00 74.00 72 LEU A C 1
ATOM 511 O O . LEU A 1 72 ? -2.408 -17.447 7.808 1.00 74.00 72 LEU A O 1
ATOM 515 N N . ALA A 1 73 ? -3.142 -18.477 5.951 1.00 62.09 73 ALA A N 1
ATOM 516 C CA . ALA A 1 73 ? -4.548 -18.118 6.097 1.00 62.09 73 ALA A CA 1
ATOM 517 C C . ALA A 1 73 ? -5.520 -19.241 6.542 1.00 62.09 73 ALA A C 1
ATOM 519 O O . ALA A 1 73 ? -6.625 -19.281 6.009 1.00 62.09 73 ALA A O 1
ATOM 520 N N . PRO A 1 74 ? -5.242 -20.102 7.548 1.00 62.75 74 PRO A N 1
ATOM 521 C CA . PRO A 1 74 ? -6.263 -21.054 8.002 1.00 62.75 74 PRO A CA 1
ATOM 522 C C . PRO A 1 74 ? -7.522 -20.422 8.631 1.00 62.75 74 PRO A C 1
ATOM 524 O O . PRO A 1 74 ? -8.504 -21.129 8.785 1.00 62.75 74 PRO A O 1
ATOM 527 N N . ASN A 1 75 ? -7.508 -19.136 9.024 1.00 62.53 75 ASN A N 1
ATOM 528 C CA . ASN A 1 75 ? -8.589 -18.482 9.792 1.00 62.53 75 ASN A CA 1
ATOM 529 C C . ASN A 1 75 ? -8.704 -16.955 9.535 1.00 62.53 75 ASN A C 1
ATOM 531 O O . ASN A 1 75 ? -8.906 -16.179 10.473 1.00 62.53 75 ASN A O 1
ATOM 535 N N . ARG A 1 76 ? -8.491 -16.464 8.304 1.00 67.19 76 ARG A N 1
ATOM 536 C CA . ARG A 1 76 ? -8.675 -15.025 8.005 1.00 67.19 76 ARG A CA 1
ATOM 537 C C . ARG A 1 76 ? -10.109 -14.724 7.576 1.00 67.19 76 ARG A C 1
ATOM 539 O O . ARG A 1 76 ? -10.738 -15.530 6.914 1.00 67.19 76 ARG A O 1
ATOM 546 N N . GLU A 1 77 ? -10.583 -13.537 7.937 1.00 79.19 77 GLU A N 1
ATOM 547 C CA . GLU A 1 77 ? -11.861 -12.987 7.484 1.00 79.19 77 GLU A CA 1
ATOM 548 C C . GLU A 1 77 ? -11.830 -12.784 5.956 1.00 79.19 77 GLU A C 1
ATOM 550 O O . GLU A 1 77 ? -10.908 -12.138 5.442 1.00 79.19 77 GLU A O 1
ATOM 555 N N . ASP A 1 78 ? -12.815 -13.331 5.234 1.00 82.00 78 ASP A N 1
ATOM 556 C CA . ASP A 1 78 ? -12.811 -13.426 3.761 1.00 82.00 78 ASP A CA 1
ATOM 557 C C . ASP A 1 78 ? -12.590 -12.070 3.070 1.00 82.00 78 ASP A C 1
ATOM 559 O O . ASP A 1 78 ? -11.849 -11.962 2.091 1.00 82.00 78 ASP A O 1
ATOM 563 N N . TRP A 1 79 ? -13.158 -10.993 3.620 1.00 81.62 79 TRP A N 1
ATOM 564 C CA . TRP A 1 79 ? -13.009 -9.643 3.068 1.00 81.62 79 TRP A CA 1
ATOM 565 C C . TRP A 1 79 ? -11.564 -9.119 3.114 1.00 81.62 79 TRP A C 1
ATOM 567 O O . TRP A 1 79 ? -11.100 -8.463 2.179 1.00 81.62 79 TRP A O 1
ATOM 577 N N . LEU A 1 80 ? -10.809 -9.438 4.171 1.00 84.50 80 LEU A N 1
ATOM 578 C CA . LEU A 1 80 ? -9.398 -9.055 4.273 1.00 84.50 80 LEU A CA 1
ATOM 579 C C . LEU A 1 80 ? -8.516 -9.867 3.325 1.00 84.50 80 LEU A C 1
ATOM 581 O O . LEU A 1 80 ? -7.500 -9.349 2.855 1.00 84.50 80 LEU A O 1
ATOM 585 N N . ALA A 1 81 ? -8.887 -11.119 3.044 1.00 86.12 81 ALA A N 1
ATOM 586 C CA . ALA A 1 81 ? -8.216 -11.928 2.033 1.00 86.12 81 ALA A CA 1
ATOM 587 C C . ALA A 1 81 ? -8.428 -11.334 0.632 1.00 86.12 81 ALA A C 1
ATOM 589 O O . ALA A 1 81 ? -7.458 -11.167 -0.107 1.00 86.12 81 ALA A O 1
ATOM 590 N N . LEU A 1 82 ? -9.658 -10.912 0.310 1.00 88.12 82 LEU A N 1
ATOM 591 C CA . LEU A 1 82 ? -9.980 -10.235 -0.952 1.00 88.12 82 LEU A CA 1
ATOM 592 C C . LEU A 1 82 ? -9.189 -8.933 -1.131 1.00 88.12 82 LEU A C 1
ATOM 594 O O . LEU A 1 82 ? -8.576 -8.730 -2.177 1.00 88.12 82 LEU A O 1
ATOM 598 N N . LEU A 1 83 ? -9.142 -8.075 -0.107 1.00 90.38 83 LEU A N 1
ATOM 599 C CA . LEU A 1 83 ? -8.342 -6.842 -0.130 1.00 90.38 83 LEU A CA 1
ATOM 600 C C . LEU A 1 83 ? -6.845 -7.123 -0.322 1.00 90.38 83 LEU A C 1
ATOM 602 O O . LEU A 1 83 ? -6.169 -6.402 -1.058 1.00 90.38 83 LEU A O 1
ATOM 606 N N . SER A 1 84 ? -6.331 -8.182 0.308 1.00 90.31 84 SER A N 1
ATOM 607 C CA . SER A 1 84 ? -4.936 -8.598 0.148 1.00 90.31 84 SER A CA 1
ATOM 608 C C . SER A 1 84 ? -4.650 -9.050 -1.281 1.00 90.31 84 SER A C 1
ATOM 610 O O . SER A 1 84 ? -3.722 -8.549 -1.917 1.00 90.31 84 SER A O 1
ATOM 612 N N . MET A 1 85 ? -5.503 -9.917 -1.829 1.00 90.81 85 MET A N 1
ATOM 613 C CA . MET A 1 85 ? -5.396 -10.397 -3.204 1.00 90.81 85 MET A CA 1
ATOM 614 C C . MET A 1 85 ? -5.483 -9.242 -4.208 1.00 90.81 85 MET A C 1
ATOM 616 O O . MET A 1 85 ? -4.655 -9.153 -5.113 1.00 90.81 85 MET A O 1
ATOM 620 N N . LEU A 1 86 ? -6.420 -8.311 -4.005 1.00 93.12 86 LEU A N 1
ATOM 621 C CA . LEU A 1 86 ? -6.555 -7.111 -4.828 1.00 93.12 86 LEU A CA 1
ATOM 622 C C . LEU A 1 86 ? -5.285 -6.254 -4.789 1.00 93.12 86 LEU A C 1
ATOM 624 O O . LEU A 1 86 ? -4.829 -5.791 -5.831 1.00 93.12 86 LEU A O 1
ATOM 628 N N . SER A 1 87 ? -4.679 -6.077 -3.612 1.00 94.38 87 SER A N 1
ATOM 629 C CA . SER A 1 87 ? -3.433 -5.317 -3.478 1.00 94.38 87 SER A CA 1
ATOM 630 C C . SER A 1 87 ? -2.287 -5.934 -4.285 1.00 94.38 87 SER A C 1
ATOM 632 O O . SER A 1 87 ? -1.568 -5.222 -4.985 1.00 94.38 87 SER A O 1
ATOM 634 N N . TRP A 1 88 ? -2.155 -7.263 -4.268 1.00 94.06 88 TRP A N 1
ATOM 635 C CA . TRP A 1 88 ? -1.128 -7.962 -5.035 1.00 94.06 88 TRP A CA 1
ATOM 636 C C . TRP A 1 88 ? -1.392 -7.893 -6.538 1.00 94.06 88 TRP A C 1
ATOM 638 O O . TRP A 1 88 ? -0.447 -7.742 -7.311 1.00 94.06 88 TRP A O 1
ATOM 648 N N . ILE A 1 89 ? -2.660 -7.944 -6.956 1.00 94.19 89 ILE A N 1
ATOM 649 C CA . ILE A 1 89 ? -3.048 -7.739 -8.358 1.00 94.19 89 ILE A CA 1
ATOM 650 C C . ILE A 1 89 ? -2.661 -6.328 -8.811 1.00 94.19 89 ILE A C 1
ATOM 652 O O . ILE A 1 89 ? -2.044 -6.178 -9.863 1.00 94.19 89 ILE A O 1
ATOM 656 N N . ILE A 1 90 ? -2.954 -5.296 -8.011 1.00 95.88 90 ILE A N 1
ATOM 657 C CA . ILE A 1 90 ? -2.551 -3.915 -8.314 1.00 95.88 90 ILE A CA 1
ATOM 658 C C . ILE A 1 90 ? -1.025 -3.819 -8.425 1.00 95.88 90 ILE A C 1
ATOM 660 O O . ILE A 1 90 ? -0.523 -3.249 -9.391 1.00 95.88 90 ILE A O 1
ATOM 664 N N . ALA A 1 91 ? -0.273 -4.416 -7.496 1.00 95.56 91 ALA A N 1
ATOM 665 C CA . ALA A 1 91 ? 1.188 -4.417 -7.547 1.00 95.56 91 ALA A CA 1
ATOM 666 C C . ALA A 1 91 ? 1.737 -5.100 -8.815 1.00 95.56 91 ALA A C 1
ATOM 668 O O . ALA A 1 91 ? 2.672 -4.587 -9.432 1.00 95.56 91 ALA A O 1
ATOM 669 N N . LEU A 1 92 ? 1.136 -6.219 -9.237 1.00 94.19 92 LEU A N 1
ATOM 670 C CA . LEU A 1 92 ? 1.482 -6.913 -10.481 1.00 94.19 92 LEU A CA 1
ATOM 671 C C . LEU A 1 92 ? 1.210 -6.023 -11.696 1.00 94.19 92 LEU A C 1
ATOM 673 O O . LEU A 1 92 ? 2.084 -5.881 -12.548 1.00 94.19 92 LEU A O 1
ATOM 677 N N . LEU A 1 93 ? 0.038 -5.386 -11.763 1.00 95.31 93 LEU A N 1
ATOM 678 C CA . LEU A 1 93 ? -0.313 -4.480 -12.858 1.00 95.31 93 LEU A CA 1
ATOM 679 C C . LEU A 1 93 ? 0.663 -3.302 -12.945 1.00 95.31 93 LEU A C 1
ATOM 681 O O . LEU A 1 93 ? 1.169 -3.006 -14.025 1.00 95.31 93 LEU A O 1
ATOM 685 N N . VAL A 1 94 ? 0.987 -2.673 -11.813 1.00 95.56 94 VAL A N 1
ATOM 686 C CA . VAL A 1 94 ? 1.965 -1.578 -11.759 1.00 95.56 94 VAL A CA 1
ATOM 687 C C . VAL A 1 94 ? 3.351 -2.055 -12.194 1.00 95.56 94 VAL A C 1
ATOM 689 O O . VAL A 1 94 ? 4.005 -1.386 -12.993 1.00 95.56 94 VAL A O 1
ATOM 692 N N . GLY A 1 95 ? 3.791 -3.227 -11.727 1.00 93.00 95 GLY A N 1
ATOM 693 C CA . GLY A 1 95 ? 5.055 -3.832 -12.145 1.00 93.00 95 GLY A CA 1
ATOM 694 C C . GLY A 1 95 ? 5.105 -4.089 -13.652 1.00 93.00 95 GLY A C 1
ATOM 695 O O . GLY A 1 95 ? 6.083 -3.730 -14.304 1.00 93.00 95 GLY A O 1
ATOM 696 N N . ALA A 1 96 ? 4.030 -4.632 -14.226 1.00 93.25 96 ALA A N 1
ATOM 697 C CA . ALA A 1 96 ? 3.923 -4.871 -15.661 1.00 93.25 96 ALA A CA 1
ATOM 698 C C . ALA A 1 96 ? 3.996 -3.555 -16.450 1.00 93.25 96 ALA A C 1
ATOM 700 O O . ALA A 1 96 ? 4.794 -3.440 -17.380 1.00 93.25 96 ALA A O 1
ATOM 701 N N . VAL A 1 97 ? 3.249 -2.528 -16.035 1.00 92.75 97 VAL A N 1
ATOM 702 C CA . VAL A 1 97 ? 3.317 -1.191 -16.647 1.00 92.75 97 VAL A CA 1
ATOM 703 C C . VAL A 1 97 ? 4.747 -0.645 -16.596 1.00 92.75 97 VAL A C 1
ATOM 705 O O . VAL A 1 97 ? 5.266 -0.200 -17.617 1.00 92.75 97 VAL A O 1
ATOM 708 N N . LYS A 1 98 ? 5.431 -0.739 -15.450 1.00 90.12 98 LYS A N 1
ATOM 709 C CA . LYS A 1 98 ? 6.810 -0.248 -15.274 1.00 90.12 98 LYS A CA 1
ATOM 710 C C . LYS A 1 98 ? 7.844 -0.987 -16.124 1.00 90.12 98 LYS A C 1
ATOM 712 O O . LYS A 1 98 ? 8.833 -0.376 -16.522 1.00 90.12 98 LYS A O 1
ATOM 717 N N . ILE A 1 99 ? 7.648 -2.276 -16.402 1.00 88.81 99 ILE A N 1
ATOM 718 C CA . ILE A 1 99 ? 8.550 -3.057 -17.264 1.00 88.81 99 ILE A CA 1
ATOM 719 C C . ILE A 1 99 ? 8.403 -2.633 -18.730 1.00 88.81 99 ILE A C 1
ATOM 721 O O . ILE A 1 99 ? 9.396 -2.550 -19.454 1.00 88.81 99 ILE A O 1
ATOM 725 N N . TRP A 1 100 ? 7.172 -2.368 -19.166 1.00 88.88 100 TRP A N 1
ATOM 726 C CA . TRP A 1 100 ? 6.858 -2.146 -20.577 1.00 88.88 100 TRP A CA 1
ATOM 727 C C . TRP A 1 100 ? 6.869 -0.679 -21.005 1.00 88.88 100 TRP A C 1
ATOM 729 O O . TRP A 1 100 ? 7.065 -0.408 -22.191 1.00 88.88 100 TRP A O 1
ATOM 739 N N . LEU A 1 101 ? 6.711 0.263 -20.073 1.00 85.12 101 LEU A N 1
ATOM 740 C CA . LEU A 1 101 ? 6.779 1.689 -20.382 1.00 85.12 101 LEU A CA 1
ATOM 741 C C . LEU A 1 101 ? 8.182 2.046 -20.917 1.00 85.12 101 LEU A C 1
ATOM 743 O O . LEU A 1 101 ? 9.172 1.641 -20.305 1.00 85.12 101 LEU A O 1
ATOM 747 N N . PRO A 1 102 ? 8.319 2.790 -22.028 1.00 79.06 102 PRO A N 1
ATOM 748 C CA . PRO A 1 102 ? 9.624 3.249 -22.506 1.00 79.06 102 PRO A CA 1
ATOM 749 C C . PRO A 1 102 ? 10.352 4.063 -21.429 1.00 79.06 102 PRO A C 1
ATOM 751 O O . PRO A 1 102 ? 9.705 4.772 -20.659 1.00 79.06 102 PRO A O 1
ATOM 754 N N . ASP A 1 103 ? 11.669 3.900 -21.312 1.00 70.88 103 ASP A N 1
ATOM 755 C CA . ASP A 1 103 ? 12.517 4.755 -20.477 1.00 70.88 103 ASP A CA 1
ATOM 756 C C . ASP A 1 103 ? 13.703 5.218 -21.300 1.00 70.88 103 ASP A C 1
ATOM 758 O O . ASP A 1 103 ? 14.388 4.385 -21.898 1.00 70.88 103 ASP A O 1
ATOM 762 N N . ASP A 1 104 ? 13.954 6.517 -21.263 1.00 68.00 104 ASP A N 1
ATOM 763 C CA . ASP A 1 104 ? 15.092 7.135 -21.933 1.00 68.00 104 ASP A CA 1
ATOM 764 C C . ASP A 1 104 ? 16.216 7.442 -20.918 1.00 68.00 104 ASP A C 1
ATOM 766 O O . ASP A 1 104 ? 17.308 7.869 -21.292 1.00 68.00 104 ASP A O 1
ATOM 770 N N . SER A 1 105 ? 15.968 7.215 -19.618 1.00 70.56 105 SER A N 1
ATOM 771 C CA . SER A 1 105 ? 16.902 7.504 -18.528 1.00 70.56 105 SER A CA 1
ATOM 772 C C . SER A 1 105 ? 17.888 6.362 -18.268 1.00 70.56 105 SER A C 1
ATOM 774 O O . SER A 1 105 ? 17.506 5.211 -18.047 1.00 70.56 105 SER A O 1
ATOM 776 N N . TYR A 1 106 ? 19.176 6.707 -18.168 1.00 59.22 106 TYR A N 1
ATOM 777 C CA . TYR A 1 106 ? 20.273 5.772 -17.880 1.00 59.22 106 TYR A CA 1
ATOM 778 C C . TYR A 1 106 ? 20.122 5.033 -16.532 1.00 59.22 106 TYR A C 1
ATOM 780 O O . TYR A 1 106 ? 20.536 3.883 -16.406 1.00 59.22 106 TYR A O 1
ATOM 788 N N . PHE A 1 107 ? 19.487 5.657 -15.530 1.00 67.38 107 PHE A N 1
ATOM 789 C CA . PHE A 1 107 ? 19.212 5.054 -14.213 1.00 67.38 107 PHE A CA 1
ATOM 790 C C . PHE A 1 107 ? 17.747 4.626 -14.019 1.00 67.38 107 PHE A C 1
ATOM 792 O O . PHE A 1 107 ? 17.361 4.223 -12.916 1.00 67.38 107 PHE A O 1
ATOM 799 N N . GLY A 1 108 ? 16.932 4.663 -15.077 1.00 76.31 108 GLY A N 1
ATOM 800 C CA . GLY A 1 108 ? 15.486 4.441 -14.999 1.00 76.31 108 GLY A CA 1
ATOM 801 C C . GLY A 1 108 ? 15.084 3.096 -14.383 1.00 76.31 108 GLY A C 1
ATOM 802 O O . GLY A 1 108 ? 14.121 3.012 -13.622 1.00 76.31 108 GLY A O 1
ATOM 803 N N . GLY A 1 109 ? 15.871 2.036 -14.604 1.00 80.00 109 GLY A N 1
ATOM 804 C CA . GLY A 1 109 ? 15.602 0.712 -14.029 1.00 80.00 109 GLY A CA 1
ATOM 805 C C . GLY A 1 109 ? 15.609 0.678 -12.493 1.00 80.00 109 GLY A C 1
ATOM 806 O O . GLY A 1 109 ? 14.731 0.060 -11.888 1.00 80.00 109 GLY A O 1
ATOM 807 N N . ILE A 1 110 ? 16.561 1.368 -11.854 1.00 85.38 110 ILE A N 1
ATOM 808 C CA . ILE A 1 110 ? 16.676 1.415 -10.386 1.00 85.38 110 ILE A CA 1
ATOM 809 C C . ILE A 1 110 ? 15.530 2.242 -9.799 1.00 85.38 110 ILE A C 1
ATOM 811 O O . ILE A 1 110 ? 14.870 1.805 -8.856 1.00 85.38 110 ILE A O 1
ATOM 815 N N . GLU A 1 111 ? 15.255 3.409 -10.381 1.00 88.62 111 GLU A N 1
ATOM 816 C CA . GLU A 1 111 ? 14.151 4.277 -9.963 1.00 88.62 111 GLU A CA 1
ATOM 817 C C . GLU A 1 111 ? 12.806 3.534 -10.018 1.00 88.62 111 GLU A C 1
ATOM 819 O O . GLU A 1 111 ? 12.057 3.522 -9.038 1.00 88.62 111 GLU A O 1
ATOM 824 N N . ARG A 1 112 ? 12.527 2.835 -11.126 1.00 88.31 112 ARG A N 1
ATOM 825 C CA . ARG A 1 112 ? 11.303 2.038 -11.310 1.00 88.31 112 ARG A CA 1
ATOM 826 C C . ARG A 1 112 ? 11.172 0.914 -10.298 1.00 88.31 112 ARG A C 1
ATOM 828 O O . ARG A 1 112 ? 10.068 0.663 -9.814 1.00 88.31 112 ARG A O 1
ATOM 835 N N . PHE A 1 113 ? 12.278 0.251 -9.968 1.00 88.94 113 PHE A N 1
ATOM 836 C CA . PHE A 1 113 ? 12.290 -0.772 -8.931 1.00 88.94 113 PHE A CA 1
ATOM 837 C C . PHE A 1 113 ? 11.908 -0.181 -7.569 1.00 88.94 113 PHE A C 1
ATOM 839 O O . PHE A 1 113 ? 10.994 -0.690 -6.924 1.00 88.94 113 PHE A O 1
ATOM 846 N N . PHE A 1 114 ? 12.524 0.930 -7.151 1.00 92.81 114 PHE A N 1
ATOM 847 C CA . PHE A 1 114 ? 12.171 1.585 -5.886 1.00 92.81 114 PHE A CA 1
ATOM 848 C C . PHE A 1 114 ? 10.736 2.123 -5.875 1.00 92.81 114 PHE A C 1
ATOM 850 O O . PHE A 1 114 ? 10.059 2.018 -4.856 1.00 92.81 114 PHE A O 1
ATOM 857 N N . GLN A 1 115 ? 10.235 2.639 -6.999 1.00 94.12 115 GLN A N 1
ATOM 858 C CA . GLN A 1 115 ? 8.833 3.041 -7.136 1.00 94.12 115 GLN A CA 1
ATOM 859 C C . GLN A 1 115 ? 7.886 1.849 -6.967 1.00 94.12 115 GLN A C 1
ATOM 861 O O . GLN A 1 115 ? 6.894 1.965 -6.250 1.00 94.12 115 GLN A O 1
ATOM 866 N N . LEU A 1 116 ? 8.203 0.690 -7.555 1.00 94.19 116 LEU A N 1
ATOM 867 C CA . LEU A 1 116 ? 7.430 -0.537 -7.356 1.00 94.19 116 LEU A CA 1
ATOM 868 C C . LEU A 1 116 ? 7.459 -0.983 -5.887 1.00 94.19 116 LEU A C 1
ATOM 870 O O . LEU A 1 116 ? 6.416 -1.306 -5.322 1.00 94.19 116 LEU A O 1
ATOM 874 N N . VAL A 1 117 ? 8.632 -0.949 -5.250 1.00 95.31 117 VAL A N 1
ATOM 875 C CA . VAL A 1 117 ? 8.790 -1.260 -3.821 1.00 95.31 117 VAL A CA 1
ATOM 876 C C . VAL A 1 117 ? 7.961 -0.305 -2.958 1.00 95.31 117 VAL A C 1
ATOM 878 O O . VAL A 1 117 ? 7.289 -0.760 -2.036 1.00 95.31 117 VAL A O 1
ATOM 881 N N . LEU A 1 118 ? 7.945 0.995 -3.268 1.00 97.19 118 LEU A N 1
ATOM 882 C CA . LEU A 1 118 ? 7.114 1.985 -2.577 1.00 97.19 118 LEU A CA 1
ATOM 883 C C . LEU A 1 118 ? 5.619 1.735 -2.787 1.00 97.19 118 LEU A C 1
ATOM 885 O O . LEU A 1 118 ? 4.865 1.818 -1.824 1.00 97.19 118 LEU A O 1
ATOM 889 N N . VAL A 1 119 ? 5.185 1.382 -4.000 1.00 97.44 119 VAL A N 1
ATOM 890 C CA . VAL A 1 119 ? 3.786 1.011 -4.278 1.00 97.44 119 VAL A CA 1
ATOM 891 C C . VAL A 1 119 ? 3.374 -0.188 -3.433 1.00 97.44 119 VAL A C 1
ATOM 893 O O . VAL A 1 119 ? 2.358 -0.127 -2.741 1.00 97.44 119 VAL A O 1
ATOM 896 N N . VAL A 1 120 ? 4.184 -1.251 -3.425 1.00 96.44 120 VAL A N 1
ATOM 897 C CA . VAL A 1 120 ? 3.948 -2.415 -2.562 1.00 96.44 120 VAL A CA 1
ATOM 898 C C . VAL A 1 120 ? 3.922 -1.982 -1.096 1.00 96.44 120 VAL A C 1
ATOM 900 O O . VAL A 1 120 ? 2.986 -2.326 -0.383 1.00 96.44 120 VAL A O 1
ATOM 903 N N . GLY A 1 121 ? 4.886 -1.177 -0.650 1.00 97.38 121 GLY A N 1
ATOM 904 C CA . GLY A 1 121 ? 4.951 -0.657 0.715 1.00 97.38 121 GLY A CA 1
ATOM 905 C C . GLY A 1 121 ? 3.693 0.110 1.128 1.00 97.38 121 GLY A C 1
ATOM 906 O O . GLY A 1 121 ? 3.159 -0.142 2.204 1.00 97.38 121 GLY A O 1
ATOM 907 N N . ILE A 1 122 ? 3.172 0.987 0.267 1.00 97.75 122 ILE A N 1
ATOM 908 C CA . ILE A 1 122 ? 1.947 1.766 0.505 1.00 97.75 122 ILE A CA 1
ATOM 909 C C . ILE A 1 122 ? 0.721 0.855 0.566 1.00 97.75 122 ILE A C 1
ATOM 911 O O . ILE A 1 122 ? -0.095 0.989 1.477 1.00 97.75 122 ILE A O 1
ATOM 915 N N . LEU A 1 123 ? 0.602 -0.098 -0.361 1.00 96.94 123 LEU A N 1
ATOM 916 C CA . LEU A 1 123 ? -0.491 -1.070 -0.367 1.00 96.94 123 LEU A CA 1
ATOM 917 C C . LEU A 1 123 ? -0.482 -1.924 0.911 1.00 96.94 123 LEU A C 1
ATOM 919 O O . LEU A 1 123 ? -1.516 -2.080 1.561 1.00 96.94 123 LEU A O 1
ATOM 923 N N . GLN A 1 124 ? 0.690 -2.415 1.324 1.00 96.19 124 GLN A N 1
ATOM 924 C CA . GLN A 1 124 ? 0.835 -3.193 2.556 1.00 96.19 124 GLN A CA 1
ATOM 925 C C . GLN A 1 124 ? 0.596 -2.345 3.810 1.00 96.19 124 GLN A C 1
ATOM 927 O O . GLN A 1 124 ? -0.037 -2.818 4.755 1.00 96.19 124 GLN A O 1
ATOM 932 N N . LEU A 1 125 ? 1.031 -1.082 3.820 1.00 96.88 125 LEU A N 1
ATOM 933 C CA . LEU A 1 125 ? 0.750 -0.142 4.905 1.00 96.88 125 LEU A CA 1
ATOM 934 C C . LEU A 1 125 ? -0.753 0.133 5.028 1.00 96.88 125 LEU A C 1
ATOM 936 O O . LEU A 1 125 ? -1.275 0.159 6.140 1.00 96.88 125 LEU A O 1
ATOM 940 N N . ALA A 1 126 ? -1.465 0.275 3.908 1.00 96.62 126 ALA A N 1
ATOM 941 C CA . ALA A 1 126 ? -2.912 0.454 3.899 1.00 96.62 126 ALA A CA 1
ATOM 942 C C . ALA A 1 126 ? -3.639 -0.779 4.457 1.00 96.62 126 ALA A C 1
ATOM 944 O O . ALA A 1 126 ? -4.505 -0.645 5.321 1.00 96.62 126 ALA A O 1
ATOM 945 N N . LEU A 1 127 ? -3.244 -1.990 4.046 1.00 94.00 127 LEU A N 1
ATOM 946 C CA . LEU A 1 127 ? -3.795 -3.229 4.607 1.00 94.00 127 LEU A CA 1
ATOM 947 C C . LEU A 1 127 ? -3.494 -3.371 6.101 1.00 94.00 127 LEU A C 1
ATOM 949 O O . LEU A 1 127 ? -4.370 -3.760 6.876 1.00 94.00 127 LEU A O 1
ATOM 953 N N . LEU A 1 128 ? -2.269 -3.046 6.521 1.00 94.75 128 LEU A N 1
ATOM 954 C CA . LEU A 1 128 ? -1.887 -3.027 7.930 1.00 94.75 128 LEU A CA 1
ATOM 955 C C . LEU A 1 128 ? -2.757 -2.040 8.709 1.00 94.75 128 LEU A C 1
ATOM 957 O O . LEU A 1 128 ? -3.264 -2.381 9.778 1.00 94.75 128 LEU A O 1
ATOM 961 N N . HIS A 1 129 ? -2.966 -0.847 8.162 1.00 94.56 129 HIS A N 1
ATOM 962 C CA . HIS A 1 129 ? -3.800 0.170 8.772 1.00 94.56 129 HIS A CA 1
ATOM 963 C C . HIS A 1 129 ? -5.242 -0.319 8.936 1.00 94.56 129 HIS A C 1
ATOM 965 O O . HIS A 1 129 ? -5.760 -0.247 10.051 1.00 94.56 129 HIS A O 1
ATOM 971 N N . VAL A 1 130 ? -5.857 -0.891 7.893 1.00 93.56 130 VAL A N 1
ATOM 972 C CA . VAL A 1 130 ? -7.206 -1.479 7.973 1.00 93.56 130 VAL A CA 1
ATOM 973 C C . VAL A 1 130 ? -7.263 -2.537 9.078 1.00 93.56 130 VAL A C 1
ATOM 975 O O . VAL A 1 130 ? -8.117 -2.446 9.959 1.00 93.56 130 VAL A O 1
ATOM 978 N N . ARG A 1 131 ? -6.305 -3.474 9.111 1.00 90.75 131 ARG A N 1
ATOM 979 C CA . ARG A 1 131 ? -6.246 -4.554 10.115 1.00 90.75 131 ARG A CA 1
ATOM 980 C C . ARG A 1 131 ? -6.112 -4.037 11.547 1.00 90.75 131 ARG A C 1
ATOM 982 O O . ARG A 1 131 ? -6.766 -4.549 12.454 1.00 90.75 131 ARG A O 1
ATOM 989 N N . LEU A 1 132 ? -5.241 -3.055 11.779 1.00 89.56 132 LEU A N 1
ATOM 990 C CA . LEU A 1 132 ? -5.051 -2.460 13.106 1.00 89.56 132 LEU A CA 1
ATOM 991 C C . LEU A 1 132 ? -6.285 -1.660 13.535 1.00 89.56 132 LEU A C 1
ATOM 993 O O . LEU A 1 132 ? -6.696 -1.721 14.694 1.00 89.56 132 LEU A O 1
ATOM 997 N N . PHE A 1 133 ? -6.895 -0.947 12.592 1.00 89.62 133 PHE A N 1
ATOM 998 C CA . PHE A 1 133 ? -8.022 -0.067 12.856 1.00 89.62 133 PHE A CA 1
ATOM 999 C C . PHE A 1 133 ? -9.322 -0.833 13.125 1.00 89.62 133 PHE A C 1
ATOM 1001 O O . PHE A 1 133 ? -10.037 -0.477 14.058 1.00 89.62 133 PHE A O 1
ATOM 1008 N N . GLN A 1 134 ? -9.583 -1.943 12.420 1.00 88.12 134 GLN A N 1
ATOM 1009 C CA . GLN A 1 134 ? -10.722 -2.827 12.721 1.00 88.12 134 GLN A CA 1
ATOM 1010 C C . GLN A 1 134 ? -10.665 -3.356 14.157 1.00 88.12 134 GLN A C 1
ATOM 1012 O O . GLN A 1 134 ? -11.655 -3.298 14.882 1.00 88.12 134 GLN A O 1
ATOM 1017 N N . LYS A 1 135 ? -9.485 -3.794 14.619 1.00 85.75 135 LYS A N 1
ATOM 1018 C CA . LYS A 1 135 ? -9.301 -4.264 16.004 1.00 85.75 135 LYS A CA 1
ATOM 1019 C C . LYS A 1 135 ? -9.580 -3.178 17.046 1.00 85.75 135 LYS A C 1
ATOM 1021 O O . LYS A 1 135 ? -9.979 -3.494 18.166 1.00 85.75 135 LYS A O 1
ATOM 1026 N N . ALA A 1 136 ? -9.322 -1.914 16.714 1.00 82.94 136 ALA A N 1
ATOM 1027 C CA . ALA A 1 136 ? -9.651 -0.793 17.586 1.00 82.94 136 ALA A CA 1
ATOM 1028 C C . ALA A 1 136 ? -11.156 -0.485 17.557 1.00 82.94 136 ALA A C 1
ATOM 1030 O O . ALA A 1 136 ? -11.746 -0.271 18.615 1.00 82.94 136 ALA A O 1
ATOM 1031 N N . ALA A 1 137 ? -11.780 -0.504 16.378 1.00 83.19 137 ALA A N 1
ATOM 1032 C CA . ALA A 1 137 ? -13.202 -0.215 16.200 1.00 83.19 137 ALA A CA 1
ATOM 1033 C C . ALA A 1 137 ? -14.114 -1.251 16.879 1.00 83.19 137 ALA A C 1
ATOM 1035 O O . ALA A 1 137 ? -15.074 -0.866 17.541 1.00 83.19 137 ALA A O 1
ATOM 1036 N N . ALA A 1 138 ? -13.742 -2.535 16.833 1.00 82.62 138 ALA A N 1
ATOM 1037 C CA . ALA A 1 138 ? -14.522 -3.638 17.403 1.00 82.62 138 ALA A CA 1
ATOM 1038 C C . ALA A 1 138 ? -14.698 -3.586 18.936 1.00 82.62 138 ALA A C 1
ATOM 1040 O O . ALA A 1 138 ? -15.439 -4.383 19.506 1.00 82.62 138 ALA A O 1
ATOM 1041 N N . ARG A 1 139 ? -14.005 -2.675 19.639 1.00 81.38 139 ARG A N 1
ATOM 1042 C CA . ARG A 1 139 ? -14.115 -2.533 21.101 1.00 81.38 139 ARG A CA 1
ATOM 1043 C C . ARG A 1 139 ? -15.421 -1.868 21.538 1.00 81.38 139 ARG A C 1
ATOM 1045 O O . ARG A 1 139 ? -15.940 -2.241 22.583 1.00 81.38 139 ARG A O 1
ATOM 1052 N N . HIS A 1 140 ? -15.922 -0.902 20.766 1.00 77.38 140 HIS A N 1
ATOM 1053 C CA . HIS A 1 140 ? -17.183 -0.199 21.025 1.00 77.38 140 HIS A CA 1
ATOM 1054 C C . HIS A 1 140 ? -17.883 0.133 19.702 1.00 77.38 140 HIS A C 1
ATOM 1056 O O . HIS A 1 140 ? -17.682 1.189 19.092 1.00 77.38 140 HIS A O 1
ATOM 1062 N N . GLU A 1 141 ? -18.734 -0.795 19.277 1.00 79.44 141 GLU A N 1
ATOM 1063 C CA . GLU A 1 141 ? -19.528 -0.717 18.053 1.00 79.44 141 GLU A CA 1
ATOM 1064 C C . GLU A 1 141 ? -20.740 0.209 18.268 1.00 79.44 141 GLU A C 1
ATOM 1066 O O . GLU A 1 141 ? -21.772 -0.193 18.802 1.00 79.44 141 GLU A O 1
ATOM 1071 N N . THR A 1 142 ? -20.625 1.474 17.855 1.00 86.06 142 THR A N 1
ATOM 1072 C CA . THR A 1 142 ? -21.763 2.408 17.766 1.00 86.06 142 THR A CA 1
ATOM 1073 C C . THR A 1 142 ? -21.957 2.871 16.324 1.00 86.06 142 THR A C 1
ATOM 1075 O O . THR A 1 142 ? -21.033 2.808 15.509 1.00 86.06 142 THR A O 1
ATOM 1078 N N . THR A 1 143 ? -23.145 3.383 15.985 1.00 86.62 143 THR A N 1
ATOM 1079 C CA . THR A 1 143 ? -23.414 3.963 14.654 1.00 86.62 143 THR A CA 1
ATOM 1080 C C . THR A 1 143 ? -22.460 5.111 14.322 1.00 86.62 143 THR A C 1
ATOM 1082 O O . THR A 1 143 ? -22.020 5.227 13.178 1.00 86.62 143 THR A O 1
ATOM 1085 N N . PHE A 1 144 ? -22.090 5.908 15.328 1.00 85.31 144 PHE A N 1
ATOM 1086 C CA . PHE A 1 144 ? -21.132 7.001 15.202 1.00 85.31 144 PHE A CA 1
ATOM 1087 C C . PHE A 1 144 ? -19.714 6.496 14.896 1.00 85.31 144 PHE A C 1
ATOM 1089 O O . PHE A 1 144 ? -19.119 6.920 13.904 1.00 85.31 144 PHE A O 1
ATOM 1096 N N . THR A 1 145 ? -19.198 5.530 15.670 1.00 86.81 145 THR A N 1
ATOM 1097 C CA . THR A 1 145 ? -17.884 4.912 15.406 1.00 86.81 145 THR A CA 1
ATOM 1098 C C . THR A 1 145 ? -17.851 4.283 14.013 1.00 86.81 145 THR A C 1
ATOM 1100 O O . THR A 1 145 ? -16.894 4.476 13.266 1.00 86.81 145 THR A O 1
ATOM 1103 N N . ARG A 1 146 ? -18.927 3.592 13.616 1.00 89.12 146 ARG A N 1
ATOM 1104 C CA . ARG A 1 146 ? -19.037 2.961 12.296 1.00 89.12 146 ARG A CA 1
ATOM 1105 C C . ARG A 1 146 ? -18.969 3.979 11.155 1.00 89.12 146 ARG A C 1
ATOM 1107 O O . ARG A 1 146 ? -18.295 3.720 10.162 1.00 89.12 146 ARG A O 1
ATOM 1114 N N . ALA A 1 147 ? -19.624 5.134 11.293 1.00 91.75 147 ALA A N 1
ATOM 1115 C CA . ALA A 1 147 ? -19.546 6.207 10.301 1.00 91.75 147 ALA A CA 1
ATOM 1116 C C . ALA A 1 147 ? -18.111 6.741 10.156 1.00 91.75 147 ALA A C 1
ATOM 1118 O O . ALA A 1 147 ? -17.611 6.854 9.038 1.00 91.75 147 ALA A O 1
ATOM 1119 N N . ILE A 1 148 ? -17.419 6.986 11.277 1.00 91.56 148 ILE A N 1
ATOM 1120 C CA . ILE A 1 148 ? -16.012 7.423 11.276 1.00 91.56 148 ILE A CA 1
ATOM 1121 C C . ILE A 1 148 ? -15.119 6.397 10.574 1.00 91.56 148 ILE A C 1
ATOM 1123 O O . ILE A 1 148 ? -14.247 6.784 9.794 1.00 91.56 148 ILE A O 1
ATOM 1127 N N . VAL A 1 149 ? -15.343 5.099 10.811 1.00 92.56 149 VAL A N 1
ATOM 1128 C CA . VAL A 1 149 ? -14.560 4.034 10.171 1.00 92.56 149 VAL A CA 1
ATOM 1129 C C . VAL A 1 149 ? -14.681 4.090 8.653 1.00 92.56 149 VAL A C 1
ATOM 1131 O O . VAL A 1 149 ? -13.665 4.158 7.963 1.00 92.56 149 VAL A O 1
ATOM 1134 N N . TRP A 1 150 ? -15.909 4.121 8.133 1.00 94.38 150 TRP A N 1
ATOM 1135 C CA . TRP A 1 150 ? -16.149 4.170 6.690 1.00 94.38 150 TRP A CA 1
ATOM 1136 C C . TRP A 1 150 ? -15.582 5.433 6.041 1.00 94.38 150 TRP A C 1
ATOM 1138 O O . TRP A 1 150 ? -14.963 5.347 4.982 1.00 94.38 150 TRP A O 1
ATOM 1148 N N . VAL A 1 151 ? -15.728 6.591 6.691 1.00 96.44 151 VAL A N 1
ATOM 1149 C CA . VAL A 1 151 ? -15.145 7.855 6.213 1.00 96.44 151 VAL A CA 1
ATOM 1150 C C . VAL A 1 151 ? -13.615 7.779 6.180 1.00 96.44 151 VAL A C 1
ATOM 1152 O O . VAL A 1 151 ? -12.998 8.161 5.188 1.00 96.44 151 VAL A O 1
ATOM 1155 N N . THR A 1 152 ? -12.994 7.219 7.220 1.00 96.19 152 THR A N 1
ATOM 1156 C CA . THR A 1 152 ? -11.533 7.048 7.280 1.00 96.19 152 THR A CA 1
ATOM 1157 C C . THR A 1 152 ? -11.041 6.100 6.185 1.00 96.19 152 THR A C 1
ATOM 1159 O O . THR A 1 152 ? -10.042 6.389 5.531 1.00 96.19 152 THR A O 1
ATOM 1162 N N . TYR A 1 153 ? -11.758 5.004 5.921 1.00 96.00 153 TYR A N 1
ATOM 1163 C CA . TYR A 1 153 ? -11.434 4.103 4.811 1.00 96.00 153 TYR A CA 1
ATOM 1164 C C . TYR A 1 153 ? -11.590 4.760 3.445 1.00 96.00 153 TYR A C 1
ATOM 1166 O O . TYR A 1 153 ? -10.762 4.507 2.575 1.00 96.00 153 TYR A O 1
ATOM 1174 N N . ALA A 1 154 ? -12.583 5.629 3.257 1.00 97.56 154 ALA A N 1
ATOM 1175 C CA . ALA A 1 154 ? -12.722 6.389 2.019 1.00 97.56 154 ALA A CA 1
ATOM 1176 C C . ALA A 1 154 ? -11.530 7.338 1.801 1.00 97.56 154 ALA A C 1
ATOM 1178 O O . ALA A 1 154 ? -10.961 7.363 0.709 1.00 97.56 154 ALA A O 1
ATOM 1179 N N . PHE A 1 155 ? -11.101 8.064 2.841 1.00 98.12 155 PHE A N 1
ATOM 1180 C CA . PHE A 1 155 ? -9.921 8.932 2.759 1.00 98.12 155 PHE A CA 1
ATOM 1181 C C . PHE A 1 155 ? -8.634 8.147 2.501 1.00 98.12 155 PHE A C 1
ATOM 1183 O O . PHE A 1 155 ? -7.861 8.524 1.620 1.00 98.12 155 PHE A O 1
ATOM 1190 N N . LEU A 1 156 ? -8.442 7.024 3.198 1.00 97.81 156 LEU A N 1
ATOM 1191 C CA . LEU A 1 156 ? -7.309 6.129 2.979 1.00 97.81 156 LEU A CA 1
ATOM 1192 C C . LEU A 1 156 ? -7.301 5.575 1.550 1.00 97.81 156 LEU A C 1
ATOM 1194 O O . LEU A 1 156 ? -6.259 5.581 0.901 1.00 97.81 156 LEU A O 1
ATOM 1198 N N . ALA A 1 157 ? -8.446 5.109 1.046 1.00 97.69 157 ALA A N 1
ATOM 1199 C CA . ALA A 1 157 ? -8.557 4.577 -0.307 1.00 97.69 157 ALA A CA 1
ATOM 1200 C C . ALA A 1 157 ? -8.214 5.647 -1.353 1.00 97.69 157 ALA A C 1
ATOM 1202 O O . ALA A 1 157 ? -7.409 5.385 -2.244 1.00 97.69 157 ALA A O 1
ATOM 1203 N N . GLY A 1 158 ? -8.750 6.864 -1.205 1.00 98.12 158 GLY A N 1
ATOM 1204 C CA . GLY A 1 158 ? -8.402 7.995 -2.068 1.00 98.12 158 GLY A CA 1
ATOM 1205 C C . GLY A 1 158 ? -6.906 8.319 -2.035 1.00 98.12 158 GLY A C 1
ATOM 1206 O O . GLY A 1 158 ? -6.284 8.469 -3.086 1.00 98.12 158 GLY A O 1
ATOM 1207 N N . LEU A 1 159 ? -6.306 8.343 -0.840 1.00 98.38 159 LEU A N 1
ATOM 1208 C CA . LEU A 1 159 ? -4.875 8.589 -0.660 1.00 98.38 159 LEU A CA 1
ATOM 1209 C C . LEU A 1 159 ? -4.016 7.528 -1.359 1.00 98.38 159 LEU A C 1
ATOM 1211 O O . LEU A 1 159 ? -3.085 7.869 -2.087 1.00 98.38 159 LEU A O 1
ATOM 1215 N N . VAL A 1 160 ? -4.336 6.247 -1.159 1.00 98.31 160 VAL A N 1
ATOM 1216 C CA . VAL A 1 160 ? -3.626 5.124 -1.788 1.00 98.31 160 VAL A CA 1
ATOM 1217 C C . VAL A 1 160 ? -3.737 5.208 -3.304 1.00 98.31 160 VAL A C 1
ATOM 1219 O O . VAL A 1 160 ? -2.722 5.087 -3.981 1.00 98.31 160 VAL A O 1
ATOM 1222 N N . VAL A 1 161 ? -4.932 5.461 -3.842 1.00 98.19 161 VAL A N 1
ATOM 1223 C CA . VAL A 1 161 ? -5.142 5.589 -5.291 1.00 98.19 161 VAL A CA 1
ATOM 1224 C C . VAL A 1 161 ? -4.280 6.707 -5.869 1.00 98.19 161 VAL A C 1
ATOM 1226 O O . VAL A 1 161 ? -3.575 6.472 -6.847 1.00 98.19 161 VAL A O 1
ATOM 1229 N N . MET A 1 162 ? -4.269 7.891 -5.250 1.00 98.00 162 MET A N 1
ATOM 1230 C CA . MET A 1 162 ? -3.436 9.002 -5.715 1.00 98.00 162 MET A CA 1
ATOM 1231 C C . MET A 1 162 ? -1.941 8.666 -5.636 1.00 98.00 162 MET A C 1
ATOM 1233 O O . MET A 1 162 ? -1.202 8.846 -6.603 1.00 98.00 162 MET A O 1
ATOM 1237 N N . LEU A 1 163 ? -1.457 8.131 -4.516 1.00 97.88 163 LEU A N 1
ATOM 1238 C CA . LEU A 1 163 ? -0.032 7.816 -4.392 1.00 97.88 163 LEU A CA 1
ATOM 1239 C C . LEU A 1 163 ? 0.409 6.716 -5.367 1.00 97.88 163 LEU A C 1
ATOM 1241 O O . LEU A 1 163 ? 1.451 6.848 -6.007 1.00 97.88 163 LEU A O 1
ATOM 1245 N N . VAL A 1 164 ? -0.391 5.659 -5.525 1.00 97.69 164 VAL A N 1
ATOM 1246 C CA . VAL A 1 164 ? -0.110 4.580 -6.482 1.00 97.69 164 VAL A CA 1
ATOM 1247 C C . VAL A 1 164 ? -0.145 5.108 -7.914 1.00 97.69 164 VAL A C 1
ATOM 1249 O O . VAL A 1 164 ? 0.735 4.763 -8.701 1.00 97.69 164 VAL A O 1
ATOM 1252 N N . PHE A 1 165 ? -1.099 5.977 -8.253 1.00 96.62 165 PHE A N 1
ATOM 1253 C CA . PHE A 1 165 ? -1.178 6.596 -9.575 1.00 96.62 165 PHE A CA 1
ATOM 1254 C C . PHE A 1 165 ? 0.072 7.431 -9.887 1.00 96.62 165 PHE A C 1
ATOM 1256 O O . PHE A 1 165 ? 0.723 7.189 -10.905 1.00 96.62 165 PHE A O 1
ATOM 1263 N N . TYR A 1 166 ? 0.463 8.324 -8.971 1.00 96.06 166 TYR A N 1
ATOM 1264 C CA . TYR A 1 166 ? 1.680 9.132 -9.099 1.00 96.06 166 TYR A CA 1
ATOM 1265 C C . TYR A 1 166 ? 2.927 8.258 -9.280 1.00 96.06 166 TYR A C 1
ATOM 1267 O O . TYR A 1 166 ? 3.708 8.463 -10.205 1.00 96.06 166 TYR A O 1
ATOM 1275 N N . LEU A 1 167 ? 3.093 7.231 -8.441 1.00 95.00 167 LEU A N 1
ATOM 1276 C CA . LEU A 1 167 ? 4.244 6.330 -8.525 1.00 95.00 167 LEU A CA 1
ATOM 1277 C C . LEU A 1 167 ? 4.240 5.480 -9.798 1.00 95.00 167 LEU A C 1
ATOM 1279 O O . LEU A 1 167 ? 5.309 5.102 -10.280 1.00 95.00 167 LEU A O 1
ATOM 1283 N N . THR A 1 168 ? 3.070 5.190 -10.369 1.00 94.25 168 THR A N 1
ATOM 1284 C CA . THR A 1 168 ? 2.956 4.461 -11.638 1.00 94.25 168 THR A CA 1
ATOM 1285 C C . THR A 1 168 ? 3.380 5.343 -12.811 1.00 94.25 168 THR A C 1
ATOM 1287 O O . THR A 1 168 ? 4.167 4.898 -13.649 1.00 94.25 168 THR A O 1
ATOM 1290 N N . PHE A 1 169 ? 2.956 6.609 -12.821 1.00 93.00 169 PHE A N 1
ATOM 1291 C CA . PHE A 1 169 ? 3.160 7.544 -13.932 1.00 93.00 169 PHE A CA 1
ATOM 1292 C C . PHE A 1 169 ? 3.827 8.866 -13.503 1.00 93.00 169 PHE A C 1
ATOM 1294 O O . PHE A 1 169 ? 3.256 9.934 -13.731 1.00 93.00 169 PHE A O 1
ATOM 1301 N N . PRO A 1 170 ? 5.032 8.845 -12.909 1.00 90.06 170 PRO A N 1
ATOM 1302 C CA . PRO A 1 170 ? 5.626 10.029 -12.277 1.00 90.06 170 PRO A CA 1
ATOM 1303 C C . PRO A 1 170 ? 5.975 11.135 -13.278 1.00 90.06 170 PRO A C 1
ATOM 1305 O O . PRO A 1 170 ? 5.826 12.310 -12.967 1.00 90.06 170 PRO A O 1
ATOM 1308 N N . HIS A 1 171 ? 6.389 10.752 -14.489 1.00 87.00 171 HIS A N 1
ATOM 1309 C CA . HIS A 1 171 ? 6.872 11.677 -15.524 1.00 87.00 171 HIS A CA 1
ATOM 1310 C C . HIS A 1 171 ? 5.914 11.803 -16.717 1.00 87.00 171 HIS A C 1
ATOM 1312 O O . HIS A 1 171 ? 6.171 12.561 -17.644 1.00 87.00 171 HIS A O 1
ATOM 1318 N N . THR A 1 172 ? 4.817 11.039 -16.730 1.00 87.31 172 THR A N 1
ATOM 1319 C CA . THR A 1 172 ? 3.855 11.027 -17.848 1.00 87.31 172 THR A CA 1
ATOM 1320 C C . THR A 1 172 ? 2.827 12.150 -17.731 1.00 87.31 172 THR A C 1
ATOM 1322 O O . THR A 1 172 ? 2.336 12.649 -18.740 1.00 87.31 172 THR A O 1
ATOM 1325 N N . PHE A 1 173 ? 2.503 12.551 -16.502 1.00 89.12 173 PHE A N 1
ATOM 1326 C CA . PHE A 1 173 ? 1.538 13.604 -16.208 1.00 89.12 173 PHE A CA 1
ATOM 1327 C C . PHE A 1 173 ? 2.215 14.748 -15.458 1.00 89.12 173 PHE A C 1
ATOM 1329 O O . PHE A 1 173 ? 3.162 14.536 -14.705 1.00 89.12 173 PHE A O 1
ATOM 1336 N N . HIS A 1 174 ? 1.698 15.960 -15.645 1.00 91.31 174 HIS A N 1
ATOM 1337 C CA . HIS A 1 174 ? 2.083 17.105 -14.830 1.00 91.31 174 HIS A CA 1
ATOM 1338 C C . HIS A 1 174 ? 1.211 17.115 -13.573 1.00 91.31 174 HIS A C 1
ATOM 1340 O O . HIS A 1 174 ? -0.015 17.176 -13.661 1.00 91.31 174 HIS A O 1
ATOM 1346 N N . TYR A 1 175 ? 1.847 17.011 -12.409 1.00 93.44 175 TYR A N 1
ATOM 1347 C CA . TYR A 1 175 ? 1.172 17.018 -11.115 1.00 93.44 175 TYR A CA 1
ATOM 1348 C C . TYR A 1 175 ? 1.239 18.418 -10.521 1.00 93.44 175 TYR A C 1
ATOM 1350 O O . TYR A 1 175 ? 2.252 18.805 -9.937 1.00 93.44 175 TYR A O 1
ATOM 1358 N N . ASP A 1 176 ? 0.156 19.172 -10.680 1.00 95.19 176 ASP A N 1
ATOM 1359 C CA . ASP A 1 176 ? 0.060 20.519 -10.133 1.00 95.19 176 ASP A CA 1
ATOM 1360 C C . ASP A 1 176 ? 0.072 20.520 -8.600 1.00 95.19 176 ASP A C 1
ATOM 1362 O O . ASP A 1 176 ? -0.251 19.538 -7.928 1.00 95.19 176 ASP A O 1
ATOM 1366 N N . GLU A 1 177 ? 0.349 21.689 -8.036 1.00 96.50 177 GLU A N 1
ATOM 1367 C CA . GLU A 1 177 ? 0.309 21.955 -6.597 1.00 96.50 177 GLU A CA 1
ATOM 1368 C C . GLU A 1 177 ? -1.010 21.494 -5.936 1.00 96.50 177 GLU A C 1
ATOM 1370 O O . GLU A 1 177 ? -1.015 20.991 -4.811 1.00 96.50 177 GLU A O 1
ATOM 1375 N N . LEU A 1 178 ? -2.144 21.600 -6.641 1.00 96.31 178 LEU A N 1
ATOM 1376 C CA . LEU A 1 178 ? -3.440 21.130 -6.139 1.00 96.31 178 LEU A CA 1
ATOM 1377 C C . LEU A 1 178 ? -3.439 19.621 -5.845 1.00 96.31 178 LEU A C 1
ATOM 1379 O O . LEU A 1 178 ? -4.017 19.197 -4.844 1.00 96.31 178 LEU A O 1
ATOM 1383 N N . TYR A 1 179 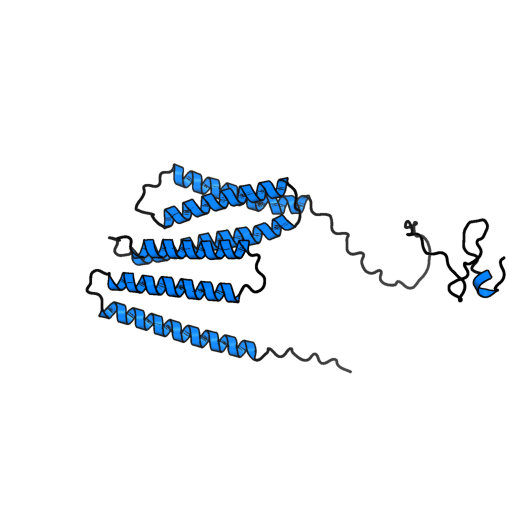? -2.775 18.819 -6.680 1.00 97.12 179 TYR A N 1
ATOM 1384 C CA . TYR A 1 179 ? -2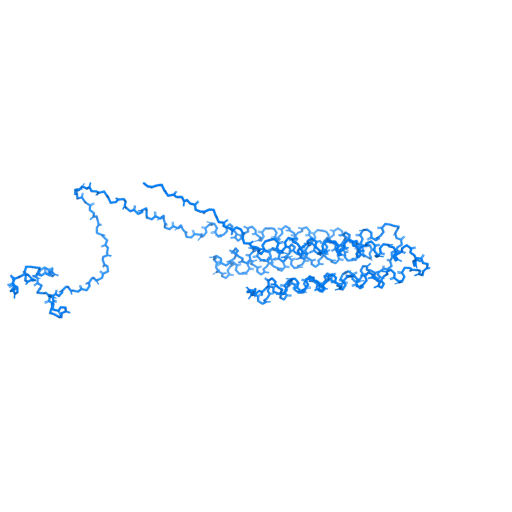.681 17.372 -6.502 1.00 97.12 179 TYR A CA 1
ATOM 1385 C C . TYR A 1 179 ? -2.031 17.032 -5.160 1.00 97.12 179 TYR A C 1
ATOM 1387 O O . TYR A 1 179 ? -2.598 16.299 -4.347 1.00 97.12 179 TYR A O 1
ATOM 1395 N N . TRP A 1 180 ? -0.873 17.636 -4.889 1.00 97.69 180 TRP A N 1
ATOM 1396 C CA . TRP A 1 180 ? -0.128 17.422 -3.651 1.00 97.69 180 TRP A CA 1
ATOM 1397 C C . TRP A 1 180 ? -0.861 17.958 -2.425 1.00 97.69 180 TRP A C 1
ATOM 1399 O O . TRP A 1 180 ? -0.835 17.318 -1.374 1.00 97.69 180 TRP A O 1
ATOM 1409 N N . ARG A 1 181 ? -1.600 19.064 -2.556 1.00 98.12 181 ARG A N 1
ATOM 1410 C CA . ARG A 1 181 ? -2.469 19.562 -1.480 1.00 98.12 181 ARG A CA 1
ATOM 1411 C C . ARG A 1 181 ? -3.563 18.571 -1.113 1.00 98.12 181 ARG A C 1
ATOM 1413 O O . ARG A 1 181 ? -3.809 18.371 0.073 1.00 98.12 181 ARG A O 1
ATOM 1420 N N . ILE A 1 182 ? -4.188 17.929 -2.100 1.00 98.00 182 ILE A N 1
ATOM 1421 C CA . ILE A 1 182 ? -5.200 16.897 -1.846 1.00 98.00 182 ILE A CA 1
ATOM 1422 C C . ILE A 1 182 ? -4.556 15.678 -1.173 1.00 98.00 182 ILE A C 1
ATOM 1424 O O . ILE A 1 182 ? -5.082 15.205 -0.169 1.00 98.00 182 ILE A O 1
ATOM 1428 N N . VAL A 1 183 ? -3.397 15.211 -1.652 1.00 98.12 183 VAL A N 1
ATOM 1429 C CA . VAL A 1 183 ? -2.652 14.100 -1.025 1.00 98.12 183 VAL A CA 1
ATOM 1430 C C . VAL A 1 183 ? -2.344 14.406 0.443 1.00 98.12 183 VAL A C 1
ATOM 1432 O O . VAL A 1 183 ? -2.623 13.588 1.323 1.00 98.12 183 VAL A O 1
ATOM 1435 N N . VAL A 1 184 ? -1.814 15.595 0.737 1.00 98.31 184 VAL A N 1
ATOM 1436 C CA . VAL A 1 184 ? -1.496 16.018 2.108 1.00 98.31 184 VAL A CA 1
ATOM 1437 C C . VAL A 1 184 ? -2.764 16.130 2.955 1.00 98.31 184 VAL A C 1
ATOM 1439 O O . VAL A 1 184 ? -2.797 15.608 4.069 1.00 98.31 184 VAL A O 1
ATOM 1442 N N . ALA A 1 185 ? -3.830 16.740 2.431 1.00 98.25 185 ALA A N 1
ATOM 1443 C CA . ALA A 1 185 ? -5.104 16.857 3.135 1.00 98.25 185 ALA A CA 1
ATOM 1444 C C . ALA A 1 185 ? -5.691 15.480 3.481 1.00 98.25 185 ALA A C 1
ATOM 1446 O O . ALA A 1 185 ? -6.058 15.247 4.631 1.00 98.25 185 ALA A O 1
ATOM 1447 N N . LEU A 1 186 ? -5.715 14.542 2.529 1.00 98.31 186 LEU A N 1
ATOM 1448 C CA . LEU A 1 186 ? -6.167 13.168 2.762 1.00 98.31 186 LEU A CA 1
ATOM 1449 C C . LEU A 1 186 ? -5.277 12.435 3.766 1.00 98.31 186 LEU A C 1
ATOM 1451 O O . LEU A 1 186 ? -5.790 11.697 4.606 1.00 98.31 186 LEU A O 1
ATOM 1455 N N . THR A 1 187 ? -3.963 12.665 3.730 1.00 97.81 187 THR A N 1
ATOM 1456 C CA . THR A 1 187 ? -3.023 12.100 4.709 1.00 97.81 187 THR A CA 1
ATOM 1457 C C . THR A 1 187 ? -3.353 12.576 6.121 1.00 97.81 187 THR A C 1
ATOM 1459 O O . THR A 1 187 ? -3.488 11.756 7.029 1.00 97.81 187 THR A O 1
ATOM 1462 N N . ILE A 1 188 ? -3.550 13.885 6.305 1.00 97.31 188 ILE A N 1
ATOM 1463 C CA . ILE A 1 188 ? -3.904 14.469 7.603 1.00 97.31 188 ILE A CA 1
ATOM 1464 C C . ILE A 1 188 ? -5.274 13.959 8.060 1.00 97.31 188 ILE A C 1
ATOM 1466 O O . ILE A 1 188 ? -5.400 13.501 9.192 1.00 97.31 188 ILE A O 1
ATOM 1470 N N . LEU A 1 189 ? -6.289 13.976 7.191 1.00 97.56 189 LEU A N 1
ATOM 1471 C CA . LEU A 1 189 ? -7.634 13.489 7.515 1.00 97.56 189 LEU A CA 1
ATOM 1472 C C . LEU A 1 189 ? -7.630 12.011 7.917 1.00 97.56 189 LEU A C 1
ATOM 1474 O O . LEU A 1 189 ? -8.289 11.636 8.886 1.00 97.56 189 LEU A O 1
ATOM 1478 N N . THR A 1 190 ? -6.851 11.182 7.221 1.00 97.25 190 THR A N 1
ATOM 1479 C CA . THR A 1 190 ? -6.691 9.761 7.554 1.00 97.25 190 THR A CA 1
ATOM 1480 C C . THR A 1 190 ? -5.985 9.593 8.898 1.00 97.25 190 THR A C 1
ATOM 1482 O O . THR A 1 190 ? -6.446 8.825 9.744 1.00 97.25 190 THR A O 1
ATOM 1485 N N . ALA A 1 191 ? -4.908 10.344 9.148 1.00 96.25 191 ALA A N 1
ATOM 1486 C CA . ALA A 1 191 ? -4.194 10.310 10.422 1.00 96.25 191 ALA A CA 1
ATOM 1487 C C . ALA A 1 191 ? -5.099 10.731 11.592 1.00 96.25 191 ALA A C 1
ATOM 1489 O O . ALA A 1 191 ? -5.147 10.045 12.614 1.00 96.25 191 ALA A O 1
ATOM 1490 N N . VAL A 1 192 ? -5.878 11.803 11.421 1.00 95.69 192 VAL A N 1
ATOM 1491 C CA . VAL A 1 192 ? -6.856 12.268 12.412 1.00 95.69 192 VAL A CA 1
ATOM 1492 C C . VAL A 1 192 ? -7.935 11.209 12.644 1.00 95.69 192 VAL A C 1
ATOM 1494 O O . VAL A 1 192 ? -8.150 10.814 13.788 1.00 95.69 192 VAL A O 1
ATOM 1497 N N . GLY A 1 193 ? -8.557 10.680 11.584 1.00 92.31 193 GLY A N 1
ATOM 1498 C CA . GLY A 1 193 ? -9.558 9.608 11.682 1.00 92.31 193 GLY A CA 1
ATOM 1499 C C . GLY A 1 193 ? -9.037 8.377 12.429 1.00 92.31 193 GLY A C 1
ATOM 1500 O O . GLY A 1 193 ? -9.735 7.807 13.271 1.00 92.31 193 GLY A O 1
ATOM 1501 N N . THR A 1 194 ? -7.763 8.038 12.212 1.00 93.38 194 THR A N 1
ATOM 1502 C CA . THR A 1 194 ? -7.081 6.934 12.900 1.00 93.38 194 THR A CA 1
ATOM 1503 C C . THR A 1 194 ? -6.951 7.163 14.406 1.00 93.38 194 THR A C 1
ATOM 1505 O O . THR A 1 194 ? -7.118 6.224 15.185 1.00 93.38 194 THR A O 1
ATOM 1508 N N . MET A 1 195 ? -6.668 8.397 14.833 1.00 91.75 195 MET A N 1
ATOM 1509 C CA . MET A 1 195 ? -6.486 8.739 16.250 1.00 91.75 195 MET A CA 1
ATOM 1510 C C . MET A 1 195 ? -7.804 8.877 17.018 1.00 91.75 195 MET A C 1
ATOM 1512 O O . MET A 1 195 ? -7.829 8.645 18.229 1.00 91.75 195 MET A O 1
ATOM 1516 N N . LEU A 1 196 ? -8.905 9.216 16.339 1.00 89.44 196 LEU A N 1
ATOM 1517 C CA . LEU A 1 196 ? -10.200 9.428 16.991 1.00 89.44 196 LEU A CA 1
ATOM 1518 C C . LEU A 1 196 ? -10.716 8.167 17.693 1.00 89.44 196 LEU A C 1
ATOM 1520 O O . LEU A 1 196 ? -11.158 8.248 18.835 1.00 89.44 196 LEU A O 1
ATOM 1524 N N . ILE A 1 197 ? -10.632 6.991 17.062 1.00 86.94 197 ILE A N 1
ATOM 1525 C CA . ILE A 1 197 ? -11.200 5.758 17.637 1.00 86.94 197 ILE A CA 1
ATOM 1526 C C . ILE A 1 197 ? -10.511 5.338 18.947 1.00 86.94 197 ILE A C 1
ATOM 1528 O O . ILE A 1 197 ? -11.222 5.075 19.918 1.00 86.94 197 ILE A O 1
ATOM 1532 N N . PRO A 1 198 ? -9.168 5.283 19.048 1.00 85.12 198 PRO A N 1
ATOM 1533 C CA . PRO A 1 198 ? -8.492 5.028 20.319 1.00 85.12 198 PRO A CA 1
ATOM 1534 C C . PRO A 1 198 ? -8.873 6.018 21.426 1.00 85.12 198 PRO A C 1
ATOM 1536 O O . PRO A 1 198 ? -9.073 5.594 22.562 1.00 85.12 198 PRO A O 1
ATOM 1539 N N . LEU A 1 199 ? -9.012 7.309 21.104 1.00 86.44 199 LEU A N 1
ATOM 1540 C CA . LEU A 1 199 ? -9.396 8.342 22.072 1.00 86.44 199 LEU A CA 1
ATOM 1541 C C . LEU A 1 199 ? -10.841 8.176 22.548 1.00 86.44 199 LEU A C 1
ATOM 1543 O O . LEU A 1 199 ? -11.095 8.217 23.749 1.00 86.44 199 LEU A O 1
ATOM 1547 N N . LEU A 1 200 ? -11.774 7.922 21.627 1.00 84.81 200 LEU A N 1
ATOM 1548 C CA . LEU A 1 200 ? -13.168 7.627 21.963 1.00 84.81 200 LEU A CA 1
ATOM 1549 C C . LEU A 1 200 ? -13.255 6.364 22.824 1.00 84.81 200 LEU A C 1
ATOM 1551 O O . LEU A 1 200 ? -13.910 6.366 23.861 1.00 84.81 200 LEU A O 1
ATOM 1555 N N . ASN A 1 201 ? -12.526 5.310 22.457 1.00 84.12 201 ASN A N 1
ATOM 1556 C CA . ASN A 1 201 ? -12.442 4.098 23.263 1.00 84.12 201 ASN A CA 1
ATOM 1557 C C . ASN A 1 201 ? -11.862 4.358 24.656 1.00 84.12 201 ASN A C 1
ATOM 1559 O O . ASN A 1 201 ? -12.332 3.753 25.607 1.00 84.12 201 ASN A O 1
ATOM 1563 N N . ALA A 1 202 ? -10.856 5.223 24.800 1.00 83.56 202 ALA A N 1
ATOM 1564 C CA . ALA A 1 202 ? -10.286 5.563 26.103 1.00 83.56 202 ALA A CA 1
ATOM 1565 C C . ALA A 1 202 ? -11.263 6.375 26.969 1.00 83.56 202 ALA A C 1
ATOM 1567 O O . ALA A 1 202 ? -11.321 6.165 28.179 1.00 83.56 202 ALA A O 1
ATOM 1568 N N . LEU A 1 203 ? -12.043 7.267 26.353 1.00 82.25 203 LEU A N 1
ATOM 1569 C CA . LEU A 1 203 ? -13.032 8.098 27.038 1.00 82.25 203 LEU A CA 1
ATOM 1570 C C . LEU A 1 203 ? -14.264 7.296 27.480 1.00 82.25 203 LEU A C 1
ATOM 1572 O O . LEU A 1 203 ? -14.793 7.530 28.564 1.00 82.25 203 LEU A O 1
ATOM 1576 N N . PHE A 1 204 ? -14.706 6.350 26.649 1.00 76.25 204 PHE A N 1
ATOM 1577 C CA . PHE A 1 204 ? -15.919 5.561 26.872 1.00 76.25 204 PHE A CA 1
ATOM 1578 C C . PHE A 1 204 ? -15.660 4.141 27.391 1.00 76.25 204 PHE A C 1
ATOM 1580 O O . PHE A 1 204 ? -16.616 3.403 27.615 1.00 76.25 204 PHE A O 1
ATOM 1587 N N . ALA A 1 205 ? -14.402 3.741 27.610 1.00 70.25 205 ALA A N 1
ATOM 1588 C CA . ALA A 1 205 ? -14.087 2.431 28.173 1.00 70.25 205 ALA A CA 1
ATOM 1589 C C . ALA A 1 205 ? -14.733 2.273 29.562 1.00 70.25 205 ALA A C 1
ATOM 1591 O O . ALA A 1 205 ? -14.431 3.061 30.466 1.00 70.25 205 ALA A O 1
ATOM 1592 N N . PRO A 1 206 ? -15.560 1.230 29.785 1.00 62.56 206 PRO A N 1
ATOM 1593 C CA . PRO A 1 206 ? -16.039 0.893 31.114 1.00 62.56 206 PRO A CA 1
ATOM 1594 C C . PRO A 1 206 ? -14.832 0.714 32.033 1.00 62.56 206 PRO A C 1
ATOM 1596 O O . PRO A 1 206 ? -13.922 -0.061 31.714 1.00 62.56 206 PRO A O 1
ATOM 1599 N N . LYS A 1 207 ? -14.798 1.429 33.168 1.00 65.56 207 LYS A N 1
ATOM 1600 C CA . LYS A 1 207 ? -13.811 1.164 34.223 1.00 65.56 207 LYS A CA 1
ATOM 1601 C C . LYS A 1 207 ? -13.896 -0.326 34.524 1.00 65.56 207 LYS A C 1
ATOM 1603 O O . LYS A 1 207 ? -14.926 -0.782 35.017 1.00 65.56 207 LYS A O 1
ATOM 1608 N N . LYS A 1 208 ? -12.841 -1.084 34.196 1.00 65.62 208 LYS A N 1
ATOM 1609 C CA . LYS A 1 208 ? -12.736 -2.481 34.624 1.00 65.62 208 LYS A CA 1
ATOM 1610 C C . LYS A 1 208 ? -13.045 -2.492 36.122 1.00 65.62 208 LYS A C 1
ATOM 1612 O O . LYS A 1 208 ? -12.388 -1.727 36.837 1.00 65.62 208 LYS A O 1
ATOM 1617 N N . PRO A 1 209 ? -14.013 -3.300 36.595 1.00 59.56 209 PRO A N 1
ATOM 1618 C CA . PRO A 1 209 ? -14.130 -3.567 38.016 1.00 59.56 209 PRO A CA 1
ATOM 1619 C C . PRO A 1 209 ? -12.731 -3.947 38.481 1.00 59.56 209 PRO A C 1
ATOM 1621 O O . PRO A 1 209 ? -12.098 -4.819 37.872 1.00 59.56 209 PRO A O 1
ATOM 1624 N N . ALA A 1 210 ? -12.202 -3.200 39.452 1.00 70.12 210 ALA A N 1
ATOM 1625 C CA . ALA A 1 210 ? -10.915 -3.534 40.033 1.00 70.12 210 ALA A CA 1
ATOM 1626 C C . ALA A 1 210 ? -10.974 -5.025 40.389 1.00 70.12 210 ALA A C 1
ATOM 1628 O O . ALA A 1 210 ? -12.004 -5.448 40.926 1.00 70.12 210 ALA A O 1
ATOM 1629 N N . PRO A 1 211 ? -9.950 -5.832 40.046 1.00 61.84 211 PRO A N 1
ATOM 1630 C CA . PRO A 1 211 ? -9.908 -7.209 40.497 1.00 61.84 211 PRO A CA 1
ATOM 1631 C C . PRO A 1 211 ? -10.140 -7.165 42.001 1.00 61.84 211 PRO A C 1
ATOM 1633 O O . PRO A 1 211 ? -9.350 -6.549 42.719 1.00 61.84 211 PRO A O 1
ATOM 1636 N N . VAL A 1 212 ? -11.265 -7.717 42.460 1.00 63.56 212 VAL A N 1
ATOM 1637 C CA . VAL A 1 212 ? -11.476 -7.926 43.885 1.00 63.56 212 VAL A CA 1
ATOM 1638 C C . VAL A 1 212 ? -10.333 -8.849 44.260 1.00 63.56 212 VAL A C 1
ATOM 1640 O O . VAL A 1 212 ? -10.290 -9.996 43.812 1.00 63.56 212 VAL A O 1
ATOM 1643 N N . ALA A 1 213 ? -9.327 -8.290 44.935 1.00 58.50 213 ALA A N 1
ATOM 1644 C CA . ALA A 1 213 ? -8.191 -9.055 45.399 1.00 58.50 213 ALA A CA 1
ATOM 1645 C C . ALA A 1 213 ? -8.769 -10.267 46.140 1.00 58.50 213 ALA A C 1
ATOM 1647 O O . ALA A 1 213 ? -9.673 -10.064 46.957 1.00 58.50 213 ALA A O 1
ATOM 1648 N N . PRO A 1 214 ? -8.338 -11.505 45.830 1.00 54.16 214 PRO A N 1
ATOM 1649 C CA . PRO A 1 214 ? -8.796 -12.661 46.578 1.00 54.16 214 PRO A CA 1
ATOM 1650 C C . PRO A 1 214 ? -8.541 -12.348 48.046 1.00 54.16 214 PRO A C 1
ATOM 1652 O O . PRO A 1 214 ? -7.398 -12.091 48.430 1.00 54.16 214 PRO A O 1
ATOM 1655 N N . ALA A 1 215 ? -9.624 -12.248 48.818 1.00 54.88 215 ALA A N 1
ATOM 1656 C CA . ALA A 1 215 ? -9.551 -11.972 50.235 1.00 54.88 215 ALA A CA 1
ATOM 1657 C C . ALA A 1 215 ? -8.613 -13.022 50.828 1.00 54.88 215 ALA A C 1
ATOM 1659 O O . ALA A 1 215 ? -8.928 -14.213 50.846 1.00 54.88 215 ALA A O 1
ATOM 1660 N N . LEU A 1 216 ? -7.419 -12.584 51.229 1.00 44.59 216 LEU A N 1
ATOM 1661 C CA . LEU A 1 216 ? -6.532 -13.399 52.033 1.00 44.59 216 LEU A CA 1
ATOM 1662 C C . LEU A 1 216 ? -7.349 -13.784 53.260 1.00 44.59 216 LEU A C 1
ATOM 1664 O O . LEU A 1 216 ? -7.849 -12.912 53.969 1.00 44.59 216 LEU A O 1
ATOM 1668 N N . VAL A 1 217 ? -7.542 -15.089 53.440 1.00 44.34 217 VAL A N 1
ATOM 1669 C CA . VAL A 1 217 ? -8.256 -15.677 54.569 1.00 44.34 217 VAL A CA 1
ATOM 1670 C C . VAL A 1 217 ? -7.519 -15.261 55.841 1.00 44.34 217 VAL A C 1
ATOM 1672 O O . VAL A 1 217 ? -6.539 -15.881 56.246 1.00 44.34 217 VAL A O 1
ATOM 1675 N N . ALA A 1 218 ? -7.956 -14.154 56.433 1.00 38.06 218 ALA A N 1
ATOM 1676 C CA . ALA A 1 218 ? -7.506 -13.691 57.728 1.00 38.06 218 ALA A CA 1
ATOM 1677 C C . ALA A 1 218 ? -8.270 -14.489 58.788 1.00 38.06 218 ALA A C 1
ATOM 1679 O O . ALA A 1 218 ? -9.459 -14.278 59.024 1.00 38.06 218 ALA A O 1
ATOM 1680 N N . TYR A 1 219 ? -7.579 -15.436 59.418 1.00 44.41 219 TYR A N 1
ATOM 1681 C CA . TYR A 1 219 ? -8.006 -15.977 60.700 1.00 44.41 219 TYR A CA 1
ATOM 1682 C C . TYR A 1 219 ? -7.973 -14.845 61.737 1.00 44.41 219 TYR A C 1
ATOM 1684 O O . TYR A 1 219 ? -6.883 -14.411 62.101 1.00 44.41 219 TYR A O 1
ATOM 1692 N N . ALA A 1 220 ? -9.154 -14.389 62.178 1.00 37.78 220 ALA A N 1
ATOM 1693 C CA . ALA A 1 220 ? -9.518 -14.009 63.557 1.00 37.78 220 ALA A CA 1
ATOM 1694 C C . ALA A 1 220 ? -10.508 -12.820 63.638 1.00 37.78 220 ALA A C 1
ATOM 1696 O O . ALA A 1 220 ? -10.098 -11.669 63.578 1.00 37.78 220 ALA A O 1
ATOM 1697 N N . ALA A 1 221 ? -11.778 -13.158 63.913 1.00 35.28 221 ALA A N 1
ATOM 1698 C CA . ALA A 1 221 ? -12.764 -12.426 64.739 1.00 35.28 221 ALA A CA 1
ATOM 1699 C C . ALA A 1 221 ? -13.162 -10.966 64.332 1.00 35.28 221 ALA A C 1
ATOM 1701 O O . ALA A 1 221 ? -12.674 -10.447 63.339 1.00 35.28 221 ALA A O 1
ATOM 1702 N N . PRO A 1 222 ? -14.184 -10.338 64.960 1.00 51.75 222 PRO A N 1
ATOM 1703 C CA . PRO A 1 222 ? -15.533 -10.244 64.394 1.00 51.75 222 PRO A CA 1
ATOM 1704 C C . PRO A 1 222 ? -16.034 -8.805 64.114 1.00 51.75 222 PRO A C 1
ATOM 1706 O O . PRO A 1 222 ? -15.486 -7.826 64.604 1.00 51.75 222 PRO A O 1
ATOM 1709 N N . ALA A 1 223 ? -17.179 -8.747 63.417 1.00 44.75 223 ALA A N 1
ATOM 1710 C CA . ALA A 1 223 ? -18.172 -7.661 63.351 1.00 44.75 223 ALA A CA 1
ATOM 1711 C C . ALA A 1 223 ? -17.889 -6.422 62.472 1.00 44.75 223 ALA A C 1
ATOM 1713 O O . ALA A 1 223 ? -17.173 -5.504 62.852 1.00 44.75 223 ALA A O 1
ATOM 1714 N N . ALA A 1 224 ? -18.587 -6.382 61.328 1.00 42.72 224 ALA A N 1
ATOM 1715 C CA . ALA A 1 224 ? -19.528 -5.332 60.894 1.00 42.72 224 ALA A CA 1
ATOM 1716 C C . ALA A 1 224 ? -19.568 -5.324 59.358 1.00 42.72 224 ALA A C 1
ATOM 1718 O O . ALA A 1 224 ? -18.767 -4.653 58.712 1.00 42.72 224 ALA A O 1
ATOM 1719 N N . VAL A 1 225 ? -20.477 -6.097 58.755 1.00 39.84 225 VAL A N 1
ATOM 1720 C CA . VAL A 1 225 ? -20.626 -6.120 57.294 1.00 39.84 225 VAL A CA 1
ATOM 1721 C C . VAL A 1 225 ? -22.052 -5.754 56.926 1.00 39.84 225 VAL A C 1
ATOM 1723 O O . VAL A 1 225 ? -23.010 -6.429 57.295 1.00 39.84 225 VAL A O 1
ATOM 1726 N N . ALA A 1 226 ? -22.140 -4.633 56.217 1.00 40.94 226 ALA A N 1
ATOM 1727 C CA . ALA A 1 226 ? -23.322 -4.129 55.554 1.00 40.94 226 ALA A CA 1
ATOM 1728 C C . ALA A 1 226 ? -23.853 -5.140 54.527 1.00 40.94 226 ALA A C 1
ATOM 1730 O O . ALA A 1 226 ? -23.094 -5.784 53.805 1.00 40.94 226 ALA A O 1
ATOM 1731 N N . TYR A 1 227 ? -25.176 -5.242 54.489 1.00 31.75 227 TYR A N 1
ATOM 1732 C CA . TYR A 1 227 ? -25.975 -6.185 53.718 1.00 31.75 227 TYR A CA 1
ATOM 1733 C C . TYR A 1 227 ? -25.695 -6.138 52.201 1.00 31.75 227 TYR A C 1
ATOM 1735 O O . TYR A 1 227 ? -25.960 -5.111 51.571 1.00 31.75 227 TYR A O 1
ATOM 1743 N N . PRO A 1 228 ? -25.247 -7.241 51.574 1.00 44.47 228 PRO A N 1
ATOM 1744 C CA . PRO A 1 228 ? -25.451 -7.457 50.149 1.00 44.47 228 PRO A CA 1
ATOM 1745 C C . PRO A 1 228 ? -26.890 -7.939 49.908 1.00 44.47 228 PRO A C 1
ATOM 1747 O O . PRO A 1 228 ? -27.400 -8.798 50.626 1.00 44.47 228 PRO A O 1
ATOM 1750 N N . VAL A 1 229 ? -27.550 -7.379 48.891 1.00 48.06 229 VAL A N 1
ATOM 1751 C CA . VAL A 1 229 ? -28.852 -7.854 48.399 1.00 48.06 229 VAL A CA 1
ATOM 1752 C C . VAL A 1 229 ? -28.667 -9.292 47.912 1.00 48.06 229 VAL A C 1
ATOM 1754 O O . VAL A 1 229 ? -28.005 -9.528 46.903 1.00 48.06 229 VAL A O 1
ATOM 1757 N N . ALA A 1 230 ? -29.185 -10.243 48.688 1.00 48.41 230 ALA A N 1
ATOM 1758 C CA . ALA A 1 230 ? -29.082 -11.667 48.423 1.00 48.41 230 ALA A CA 1
ATOM 1759 C C . ALA A 1 230 ? -30.000 -12.061 47.258 1.00 48.41 230 ALA A C 1
ATOM 1761 O O . ALA A 1 230 ? -31.190 -11.746 47.259 1.00 48.41 230 ALA A O 1
ATOM 1762 N N . GLU A 1 231 ? -29.453 -12.788 46.283 1.00 52.91 231 GLU A N 1
ATOM 1763 C CA . GLU A 1 231 ? -30.261 -13.640 45.407 1.00 52.91 231 GLU A CA 1
ATOM 1764 C C . GLU A 1 231 ? -31.126 -14.571 46.283 1.00 52.91 231 GLU A C 1
ATOM 1766 O O . GLU A 1 231 ? -30.637 -15.013 47.331 1.00 52.91 231 GLU A O 1
ATOM 1771 N N . PRO A 1 232 ? -32.391 -14.869 45.914 1.00 56.66 232 PRO A N 1
ATOM 1772 C CA . PRO A 1 232 ? -33.252 -15.720 46.726 1.00 56.66 232 PRO A CA 1
ATOM 1773 C C . PRO A 1 232 ? -32.632 -17.116 46.845 1.00 56.66 232 PRO A C 1
ATOM 1775 O O . PRO A 1 232 ? -32.680 -17.919 45.913 1.00 56.66 232 PRO A O 1
ATOM 1778 N N . GLN A 1 233 ? -32.015 -17.386 47.995 1.00 64.94 233 GLN A N 1
ATOM 1779 C CA . GLN A 1 233 ? -31.496 -18.703 48.335 1.00 64.94 233 GLN A CA 1
ATOM 1780 C C . GLN A 1 233 ? -32.681 -19.682 48.415 1.00 64.94 233 GLN A C 1
ATOM 1782 O O . GLN A 1 233 ? -33.701 -19.345 49.024 1.00 64.94 233 GLN A O 1
ATOM 1787 N N . PRO A 1 234 ? -32.588 -20.874 47.801 1.00 75.50 234 PRO A N 1
ATOM 1788 C CA . PRO A 1 234 ? -33.638 -21.883 47.890 1.00 75.50 234 PRO A CA 1
ATOM 1789 C C . PRO A 1 234 ? -33.888 -22.278 49.354 1.00 75.50 234 PRO A C 1
ATOM 1791 O O . PRO A 1 234 ? -32.946 -22.428 50.133 1.00 75.50 234 PRO A O 1
ATOM 1794 N N . TRP A 1 235 ? -35.166 -22.421 49.727 1.00 85.56 235 TRP A N 1
ATOM 1795 C CA . TRP A 1 235 ? -35.572 -22.689 51.110 1.00 85.56 235 TRP A CA 1
ATOM 1796 C C . TRP A 1 235 ? -34.972 -24.011 51.616 1.00 85.56 235 TRP A C 1
ATOM 1798 O O . TRP A 1 235 ? -35.100 -25.028 50.926 1.00 85.56 235 TRP A O 1
ATOM 1808 N N . PRO A 1 236 ? -34.321 -24.030 52.792 1.00 86.69 236 PRO A N 1
ATOM 1809 C CA . PRO A 1 236 ? -33.636 -25.223 53.268 1.00 86.69 236 PRO A CA 1
ATOM 1810 C C . PRO A 1 236 ? -34.614 -26.350 53.647 1.00 86.69 236 PRO A C 1
ATOM 1812 O O . PRO A 1 236 ? -35.721 -26.123 54.144 1.00 86.69 236 PRO A O 1
ATOM 1815 N N . THR A 1 237 ? -34.188 -27.586 53.391 1.00 89.62 237 THR A N 1
ATOM 1816 C CA . THR A 1 237 ? -34.947 -28.822 53.630 1.00 89.62 237 THR A CA 1
ATOM 1817 C C . THR A 1 237 ? -34.281 -29.685 54.700 1.00 89.62 237 THR A C 1
ATOM 1819 O O . THR A 1 237 ? -33.104 -29.505 55.015 1.00 89.62 237 THR A O 1
ATOM 1822 N N . TYR A 1 238 ? -35.009 -30.672 55.222 1.00 84.44 238 TYR A N 1
ATOM 1823 C CA . TYR A 1 238 ? -34.428 -31.761 56.007 1.00 84.44 238 TYR A CA 1
ATOM 1824 C C . TYR A 1 238 ? -33.415 -32.574 55.180 1.00 84.44 238 TYR A C 1
ATOM 1826 O O . TYR A 1 238 ? -33.289 -32.415 53.961 1.00 84.44 238 TYR A O 1
ATOM 1834 N N . ALA A 1 239 ? -32.695 -33.481 55.849 1.00 83.69 239 ALA A N 1
ATOM 1835 C CA . ALA A 1 239 ? -31.708 -34.369 55.226 1.00 83.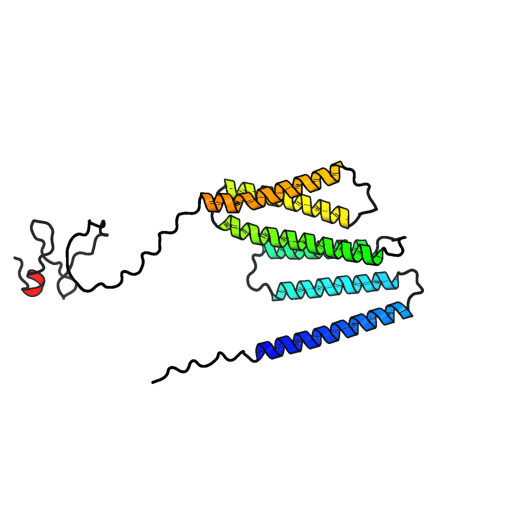69 239 ALA A CA 1
ATOM 1836 C C . ALA A 1 239 ? -32.290 -35.285 54.124 1.00 83.69 239 ALA A C 1
ATOM 1838 O O . ALA A 1 239 ? -31.541 -35.880 53.355 1.00 83.69 239 ALA A O 1
ATOM 1839 N N . ASP A 1 240 ? -33.618 -35.386 54.029 1.00 80.75 240 ASP A N 1
ATOM 1840 C CA . ASP A 1 240 ? -34.329 -36.090 52.960 1.00 80.75 240 ASP A CA 1
ATOM 1841 C C . ASP A 1 240 ? -34.353 -35.322 51.621 1.00 80.75 240 ASP A C 1
ATOM 1843 O O . ASP A 1 240 ? -34.770 -35.872 50.599 1.00 80.75 240 ASP A O 1
ATOM 1847 N N . GLY A 1 241 ? -33.920 -34.055 51.618 1.00 79.56 241 GLY A N 1
ATOM 1848 C CA . GLY A 1 241 ? -33.859 -33.190 50.440 1.00 79.56 241 GLY A CA 1
ATOM 1849 C C . GLY A 1 241 ? -35.224 -32.822 49.854 1.00 79.56 241 GLY A C 1
ATOM 1850 O O . GLY A 1 241 ? -35.289 -32.344 48.722 1.00 79.56 241 GLY A O 1
ATOM 1851 N N . ARG A 1 242 ? -36.322 -33.099 50.570 1.00 81.75 242 ARG A N 1
ATOM 1852 C CA . ARG A 1 242 ? -37.695 -32.950 50.057 1.00 81.75 242 ARG A CA 1
ATOM 1853 C C . ARG A 1 242 ? -38.616 -32.235 51.025 1.00 81.75 242 ARG A C 1
ATOM 1855 O O . ARG A 1 242 ? -39.476 -31.483 50.574 1.00 81.75 242 ARG A O 1
ATOM 1862 N N . THR A 1 243 ? -38.453 -32.455 52.324 1.00 84.25 243 THR A N 1
ATOM 1863 C CA . THR A 1 243 ? -39.319 -31.834 53.322 1.00 84.25 243 THR A CA 1
ATOM 1864 C C . THR A 1 243 ? -38.748 -30.457 53.679 1.00 84.25 243 THR A C 1
ATOM 1866 O O . THR A 1 243 ? -37.611 -30.385 54.143 1.00 84.25 243 THR A O 1
ATOM 1869 N N . PRO A 1 244 ? -39.469 -29.347 53.446 1.00 86.69 244 PRO A N 1
ATOM 1870 C CA . PRO A 1 244 ? -38.994 -28.013 53.806 1.00 86.69 244 PRO A CA 1
ATOM 1871 C C . PRO A 1 244 ? -38.970 -27.832 55.325 1.00 86.69 244 PRO A C 1
ATOM 1873 O O . PRO A 1 244 ? -39.815 -28.379 56.039 1.00 86.69 244 PRO A O 1
ATOM 1876 N N . LEU A 1 245 ? -38.009 -27.049 55.818 1.00 87.06 245 LEU A N 1
ATOM 1877 C CA . LEU A 1 245 ? -37.960 -26.708 57.236 1.00 87.06 245 LEU A CA 1
ATOM 1878 C C . LEU A 1 245 ? -39.140 -25.796 57.616 1.00 87.06 245 LEU A C 1
ATOM 1880 O O . LEU A 1 245 ? -39.496 -24.914 56.821 1.00 87.06 245 LEU A O 1
ATOM 1884 N N . PRO A 1 246 ? -39.736 -25.986 58.811 1.00 86.19 246 PRO A N 1
ATOM 1885 C CA . PRO A 1 246 ? -40.739 -25.077 59.357 1.00 86.19 246 PRO A CA 1
ATOM 1886 C C . PRO A 1 246 ? -40.212 -23.641 59.408 1.00 86.19 246 PRO A C 1
ATOM 1888 O O . PRO A 1 246 ? -39.007 -23.421 59.529 1.00 86.19 246 PRO A O 1
ATOM 1891 N N . PHE A 1 247 ? -41.108 -22.663 59.314 1.00 86.44 247 PHE A N 1
ATOM 1892 C CA . PHE A 1 247 ? -40.760 -21.252 59.442 1.00 86.44 247 PHE A CA 1
ATOM 1893 C C . PHE A 1 247 ? -41.195 -20.730 60.808 1.00 86.44 247 PHE A C 1
ATOM 1895 O O . PHE A 1 247 ? -42.285 -21.047 61.288 1.00 86.44 247 PHE A O 1
ATOM 1902 N N . PHE A 1 248 ? -40.363 -19.889 61.406 1.00 82.94 248 PHE A N 1
ATOM 1903 C CA . PHE A 1 248 ? -40.772 -19.070 62.536 1.00 82.94 248 PHE A CA 1
ATOM 1904 C C . PHE A 1 248 ? -41.684 -17.932 62.070 1.00 82.94 248 PHE A C 1
ATOM 1906 O O . PHE A 1 248 ? -41.748 -17.594 60.887 1.00 82.94 248 PHE A O 1
ATOM 1913 N N . ALA A 1 249 ? -42.381 -17.293 63.011 1.00 81.06 249 ALA A N 1
ATOM 1914 C CA . ALA A 1 249 ? -43.259 -16.157 62.714 1.00 81.06 249 ALA A CA 1
ATOM 1915 C C . ALA A 1 249 ? -42.527 -14.969 62.050 1.00 81.06 249 ALA A C 1
ATOM 1917 O O . ALA A 1 249 ? -43.166 -14.127 61.423 1.00 81.06 249 ALA A O 1
ATOM 1918 N N . ASP A 1 250 ? -41.200 -14.908 62.168 1.00 80.62 250 ASP A N 1
ATOM 1919 C CA . ASP A 1 250 ? -40.332 -13.921 61.521 1.00 80.62 250 ASP A CA 1
ATOM 1920 C C . ASP A 1 250 ? -39.927 -14.293 60.078 1.00 80.62 250 ASP A C 1
ATOM 1922 O O . ASP A 1 250 ? -39.226 -13.527 59.418 1.00 80.62 250 ASP A O 1
ATOM 1926 N N . GLY A 1 251 ? -40.378 -15.445 59.570 1.00 80.00 251 GLY A N 1
ATOM 1927 C CA . GLY A 1 251 ? -40.066 -15.929 58.228 1.00 80.00 251 GLY A CA 1
ATOM 1928 C C . GLY A 1 251 ? -38.659 -16.513 58.084 1.00 80.00 251 GLY A C 1
ATOM 1929 O O . GLY A 1 251 ? -38.193 -16.667 56.957 1.00 80.00 251 GLY A O 1
ATOM 1930 N N . SER A 1 252 ? -37.975 -16.836 59.185 1.00 85.94 252 SER A N 1
ATOM 1931 C CA . SER A 1 252 ? -36.705 -17.568 59.172 1.00 85.94 252 SER A CA 1
ATOM 1932 C C . SER A 1 252 ? -36.920 -19.089 59.302 1.00 85.94 252 SER A C 1
ATOM 1934 O O . SER A 1 252 ? -37.923 -19.519 59.877 1.00 85.94 252 SER A O 1
ATOM 1936 N N . PRO A 1 253 ? -36.029 -19.934 58.745 1.00 86.88 253 PRO A N 1
ATOM 1937 C CA . PRO A 1 253 ? -36.135 -21.387 58.873 1.00 86.88 253 PRO A CA 1
ATOM 1938 C C . PRO A 1 253 ? -35.779 -21.865 60.290 1.00 86.88 253 PRO A C 1
ATOM 1940 O O . PRO A 1 253 ? -34.751 -21.474 60.850 1.00 86.88 253 PRO A O 1
ATOM 1943 N N . ASP A 1 254 ? -36.592 -22.768 60.838 1.00 88.94 254 ASP A N 1
ATOM 1944 C CA . ASP A 1 254 ? -36.344 -23.434 62.116 1.00 88.94 254 ASP A CA 1
ATOM 1945 C C . ASP A 1 254 ? -35.244 -24.495 61.971 1.00 88.94 254 ASP A C 1
ATOM 1947 O O . ASP A 1 254 ? -35.483 -25.663 61.662 1.00 88.94 254 ASP A O 1
ATOM 1951 N N . TRP A 1 255 ? -34.000 -24.082 62.206 1.00 86.19 255 TRP A N 1
ATOM 1952 C CA . TRP A 1 255 ? -32.847 -24.982 62.200 1.00 86.19 255 TRP A CA 1
ATOM 1953 C C . TRP A 1 255 ? -32.826 -25.966 63.369 1.00 86.19 255 TRP A C 1
ATOM 1955 O O . TRP A 1 255 ? -32.128 -26.974 63.285 1.00 86.19 255 TRP A O 1
ATOM 1965 N N . ASN A 1 256 ? -33.557 -25.709 64.454 1.00 86.62 256 ASN A N 1
ATOM 1966 C CA . ASN A 1 256 ? -33.628 -26.649 65.565 1.00 86.62 256 ASN A CA 1
ATOM 1967 C C . ASN A 1 256 ? -34.441 -27.882 65.155 1.00 86.62 256 ASN A C 1
ATOM 1969 O O . ASN A 1 256 ? -34.020 -29.011 65.417 1.00 86.62 256 ASN A O 1
ATOM 1973 N N . ALA A 1 257 ? -35.519 -27.668 64.394 1.00 85.44 257 ALA A N 1
ATOM 1974 C CA . ALA A 1 257 ? -36.302 -28.745 63.803 1.00 85.44 257 ALA A CA 1
ATOM 1975 C C . ALA A 1 257 ? -35.440 -29.689 62.950 1.00 85.44 257 ALA A C 1
ATOM 1977 O O . ALA A 1 257 ? -35.639 -30.898 63.012 1.00 85.44 257 ALA A O 1
ATOM 1978 N N . TYR A 1 258 ? -34.418 -29.188 62.241 1.00 83.12 258 TYR A N 1
ATOM 1979 C CA . TYR A 1 258 ? -33.493 -30.024 61.458 1.00 83.12 258 TYR A CA 1
ATOM 1980 C C . TYR A 1 258 ? -32.813 -31.126 62.293 1.00 83.12 258 TYR A C 1
ATOM 1982 O O . TYR A 1 258 ? -32.590 -32.228 61.791 1.00 83.12 258 TYR A O 1
ATOM 1990 N N . TYR A 1 259 ? -32.498 -30.849 63.563 1.00 82.06 259 TYR A N 1
ATOM 1991 C CA . TYR A 1 259 ? -31.829 -31.798 64.458 1.00 82.06 259 TYR A CA 1
ATOM 1992 C C . TYR A 1 259 ? -32.805 -32.628 65.294 1.00 82.06 259 TYR A C 1
ATOM 1994 O O . TYR A 1 259 ? -32.512 -33.780 65.611 1.00 82.06 259 TYR A O 1
ATOM 2002 N N . THR A 1 260 ? -33.944 -32.050 65.675 1.00 83.75 260 THR A N 1
ATOM 2003 C CA . THR A 1 260 ? -34.905 -32.678 66.597 1.00 83.75 260 THR A CA 1
ATOM 2004 C C . THR A 1 260 ? -36.040 -33.409 65.882 1.00 83.75 260 THR A C 1
ATOM 2006 O O . THR A 1 260 ? -36.692 -34.262 66.482 1.00 83.75 260 THR A O 1
ATOM 2009 N N . GLY A 1 261 ? -36.297 -33.080 64.613 1.00 79.31 261 GLY A N 1
ATOM 2010 C CA . GLY A 1 261 ? -37.441 -33.564 63.841 1.00 79.31 261 GLY A CA 1
ATOM 2011 C C . GLY A 1 261 ? -38.791 -32.991 64.290 1.00 79.31 261 GLY A C 1
ATOM 2012 O O . GLY A 1 261 ? -39.825 -33.467 63.825 1.00 79.31 261 GLY A O 1
ATOM 2013 N N . MET A 1 262 ? -38.806 -32.003 65.193 1.00 77.38 262 MET A N 1
ATOM 2014 C CA . MET A 1 262 ? -40.024 -31.376 65.716 1.00 77.38 262 MET A CA 1
ATOM 2015 C C . MET A 1 262 ? -39.931 -29.845 65.613 1.00 77.38 262 MET A C 1
ATOM 2017 O O . MET A 1 262 ? -38.883 -29.298 65.957 1.00 77.38 262 MET A O 1
ATOM 2021 N N . PRO A 1 263 ? -40.999 -29.154 65.167 1.00 79.62 263 PRO A N 1
ATOM 2022 C CA . PRO A 1 263 ? -41.040 -27.692 65.126 1.00 79.62 263 PRO A CA 1
ATOM 2023 C C . PRO A 1 263 ? -41.021 -27.102 66.540 1.00 79.62 263 PRO A C 1
ATOM 2025 O O . PRO A 1 263 ? -41.590 -27.694 67.464 1.00 79.62 263 PRO A O 1
ATOM 2028 N N . SER A 1 264 ? -40.374 -25.945 66.685 1.00 72.88 264 SER A N 1
ATOM 2029 C CA . SER A 1 264 ? -40.255 -25.210 67.951 1.00 72.88 264 SER A CA 1
ATOM 2030 C C . SER A 1 264 ? -41.130 -23.965 68.058 1.00 72.88 264 SER A C 1
ATOM 2032 O O . SER A 1 264 ? -41.550 -23.416 67.015 1.00 72.88 264 SER A O 1
#

Foldseek 3Di:
DDDDDDDDPPDPVVVVVVVVVVVVVVVVVVVVVVVVVVCVPPPDPPCPVVLVVQLVVLVVVLVVVLVVVVVVPPPDDVVLVVLVNVLSVLLSVLSNLLSPPDDPDPCSVVLLVVLSVVLSVLSVVLSVLLVVQVVLLVLDDDPVSVVLSVVLNVLSVVLSVLSNVCSSQVPPDDQDPVSVVSNVVSVVSNVVSSVVSNVVCVVPPDDPPDPPPPPPPDPDDDDDDDDDPDDPDPADAAPVRPHGADADPVRDGDVVCNVVVDHD

Sequence (264 aa):
MANTTTPAKSGPNTSLLIRGAIWIAIGALIAAALVCVVWVLIGDQQGLIGRAFLTIVLLAGFAAIAILEASLAPNREDWLALLSMLSWIIALLVGAVKIWLPDDSYFGGIERFFQLVLVVGILQLALLHVRLFQKAAARHETTFTRAIVWVTYAFLAGLVVMLVFYLTFPHTFHYDELYWRIVVALTILTAVGTMLIPLLNALFAPKKPAPVAPALVAYAAPAAVAYPVAEPQPWPTYADGRTPLPFFADGSPDWNAYYTGMPS

Radius of gyration: 34.49 Å; chains: 1; bounding box: 69×58×97 Å

pLDDT: mean 80.72, std 15.71, range [31.75, 98.38]